Protein AF-A0A8K0Y3A6-F1 (afdb_monomer_lite)

Foldseek 3Di:
DDDDDDDDDDDDDDPPPPPPPPPDPPPPDQQFPCNPCPVDPPPDPPPDLDQDDPVPAFRQPQLDDDPAPPKDWQAWEKEWEWQAQDAAPFARFWTWIWIKTKIKIQHPVRKIKIRIKIKTKIKGAQQFAWRHLPDGANHIFMWIKIWTFMKIFHFDFAQDPQDRHYYRYYDYQPHHNVLSNVHGPPSHDGRPRDDDVCVNTGDPGPPGIDTPWIKMKTATDPVPDDPPFDRMAIAIDVVRPDDGDIGHD

Radius of gyration: 26.31 Å; chains: 1; bounding box: 49×44×117 Å

pLDDT: mean 80.28, std 23.39, range [24.72, 98.81]

Structure (mmCIF, N/CA/C/O backbone):
data_AF-A0A8K0Y3A6-F1
#
_entry.id   AF-A0A8K0Y3A6-F1
#
loop_
_atom_site.group_PDB
_atom_site.id
_atom_site.type_symbol
_atom_site.label_atom_id
_atom_site.label_alt_id
_atom_site.label_comp_id
_atom_site.label_asym_id
_atom_site.label_entity_id
_atom_site.label_seq_id
_atom_site.pdbx_PDB_ins_code
_atom_site.Cartn_x
_atom_site.Cartn_y
_atom_site.Cartn_z
_atom_site.occupancy
_atom_site.B_iso_or_equiv
_atom_site.auth_seq_id
_atom_site.auth_comp_id
_atom_site.auth_asym_id
_atom_site.auth_atom_id
_atom_site.pdbx_PDB_model_num
ATOM 1 N N . MET A 1 1 ? 14.576 -5.292 -91.062 1.00 40.25 1 MET A N 1
ATOM 2 C CA . MET A 1 1 ? 15.159 -6.277 -90.129 1.00 40.25 1 MET A CA 1
ATOM 3 C C . MET A 1 1 ? 14.036 -7.116 -89.542 1.00 40.25 1 MET A C 1
ATOM 5 O O . MET A 1 1 ? 13.168 -6.575 -88.881 1.00 40.25 1 MET A O 1
ATOM 9 N N . THR A 1 2 ? 14.031 -8.387 -89.947 1.00 37.25 2 THR A N 1
ATOM 10 C CA . THR A 1 2 ? 13.679 -9.616 -89.209 1.00 37.25 2 THR A CA 1
ATOM 11 C C . THR A 1 2 ? 12.411 -9.667 -88.334 1.00 37.25 2 THR A C 1
ATOM 13 O O . THR A 1 2 ? 12.325 -9.058 -87.276 1.00 37.25 2 THR A O 1
ATOM 16 N N . ARG A 1 3 ? 11.463 -10.510 -88.779 1.00 38.88 3 ARG A N 1
ATOM 17 C CA . ARG A 1 3 ? 10.359 -11.119 -88.007 1.00 38.88 3 ARG A CA 1
ATOM 18 C C . ARG A 1 3 ? 10.903 -12.004 -86.875 1.00 38.88 3 ARG A C 1
ATOM 20 O O . ARG A 1 3 ? 11.992 -12.527 -87.049 1.00 38.88 3 ARG A O 1
ATOM 27 N N . ILE A 1 4 ? 10.092 -12.295 -85.850 1.00 33.62 4 ILE A N 1
ATOM 28 C CA . ILE A 1 4 ? 9.811 -13.660 -85.343 1.00 33.62 4 ILE A CA 1
ATOM 29 C C . ILE A 1 4 ? 8.538 -13.617 -84.469 1.00 33.62 4 ILE A C 1
ATOM 31 O O . ILE A 1 4 ? 8.451 -12.882 -83.492 1.00 33.62 4 ILE A O 1
ATOM 35 N N . LEU A 1 5 ? 7.554 -14.423 -84.872 1.00 36.19 5 LEU A N 1
ATOM 36 C CA . LEU A 1 5 ? 6.462 -14.991 -84.073 1.00 36.19 5 LEU A CA 1
ATOM 37 C C . LEU A 1 5 ? 6.927 -16.385 -83.633 1.00 36.19 5 LEU A C 1
ATOM 39 O O . LEU A 1 5 ? 7.470 -17.080 -84.491 1.00 36.19 5 LEU A O 1
ATOM 43 N N . SER A 1 6 ? 6.697 -16.781 -82.374 1.00 31.30 6 SER A N 1
ATOM 44 C CA . SER A 1 6 ? 6.653 -18.156 -81.799 1.00 31.30 6 SER A CA 1
ATOM 45 C C . SER A 1 6 ? 6.852 -18.035 -80.279 1.00 31.30 6 SER A C 1
ATOM 47 O O . SER A 1 6 ? 7.620 -17.183 -79.860 1.00 31.30 6 SER A O 1
ATOM 49 N N . ALA A 1 7 ? 6.294 -18.824 -79.369 1.00 30.80 7 ALA A N 1
ATOM 50 C CA . ALA A 1 7 ? 5.320 -19.904 -79.391 1.00 30.80 7 ALA A CA 1
ATOM 51 C C . ALA A 1 7 ? 4.813 -20.051 -77.941 1.00 30.80 7 ALA A C 1
ATOM 53 O O . ALA A 1 7 ? 5.506 -19.687 -76.991 1.00 30.80 7 ALA A O 1
ATOM 54 N N . ALA A 1 8 ? 3.605 -20.579 -77.786 1.00 28.94 8 ALA A N 1
ATOM 55 C CA . ALA A 1 8 ? 3.048 -20.960 -76.500 1.00 28.94 8 ALA A CA 1
ATOM 56 C C . ALA A 1 8 ? 3.796 -22.163 -75.902 1.00 28.94 8 ALA A C 1
ATOM 58 O O . ALA A 1 8 ? 4.046 -23.144 -76.601 1.00 28.94 8 ALA A O 1
ATOM 59 N N . THR A 1 9 ? 4.031 -22.128 -74.593 1.00 30.80 9 THR A N 1
ATOM 60 C CA . THR A 1 9 ? 4.211 -23.324 -73.765 1.00 30.80 9 THR A CA 1
ATOM 61 C C . THR A 1 9 ? 3.410 -23.159 -72.481 1.00 30.80 9 THR A C 1
ATOM 63 O O . THR A 1 9 ? 3.703 -22.333 -71.621 1.00 30.80 9 THR A O 1
ATOM 66 N N . ILE A 1 10 ? 2.349 -23.958 -72.401 1.00 28.28 10 ILE A N 1
ATOM 67 C CA . ILE A 1 10 ? 1.588 -24.257 -71.194 1.00 28.28 10 ILE A CA 1
ATOM 68 C C . ILE A 1 10 ? 2.418 -25.258 -70.395 1.00 28.28 10 ILE A C 1
ATOM 70 O O . ILE A 1 10 ? 2.686 -26.349 -70.892 1.00 28.28 10 ILE A O 1
ATOM 74 N N . SER A 1 11 ? 2.757 -24.910 -69.156 1.00 30.61 11 SER A N 1
ATOM 75 C CA . SER A 1 11 ? 3.161 -25.882 -68.142 1.00 30.61 11 SER A CA 1
ATOM 76 C C . SER A 1 11 ? 2.422 -25.579 -66.844 1.00 30.61 11 SER A C 1
ATOM 78 O O . SER A 1 11 ? 2.752 -24.650 -66.113 1.00 30.61 11 SER A O 1
ATOM 80 N N . CYS A 1 12 ? 1.393 -26.385 -66.587 1.00 24.72 12 CYS A N 1
ATOM 81 C CA . CYS A 1 12 ? 0.893 -26.688 -65.252 1.00 24.72 12 CYS A CA 1
ATOM 82 C C . CYS A 1 12 ? 2.057 -27.119 -64.350 1.00 24.72 12 CYS A C 1
ATOM 84 O O . CYS A 1 12 ? 2.766 -28.045 -64.730 1.00 24.72 12 CYS A O 1
ATOM 86 N N . LEU A 1 13 ? 2.189 -26.548 -63.149 1.00 25.38 13 LEU A N 1
ATOM 87 C CA . LEU A 1 13 ? 2.224 -27.320 -61.899 1.00 25.38 13 LEU A CA 1
ATOM 88 C C . LEU A 1 13 ? 2.287 -26.408 -60.659 1.00 25.38 13 LEU A C 1
ATOM 90 O O . LEU A 1 13 ? 3.074 -25.473 -60.595 1.00 25.38 13 LEU A O 1
ATOM 94 N N . LEU A 1 14 ? 1.475 -26.794 -59.672 1.00 29.06 14 LEU A N 1
ATOM 95 C CA . LEU A 1 14 ? 1.491 -26.452 -58.247 1.00 29.06 14 LEU A CA 1
ATOM 96 C C . LEU A 1 14 ? 1.336 -24.976 -57.837 1.00 29.06 14 LEU A C 1
ATOM 98 O O . LEU A 1 14 ? 2.283 -24.264 -57.517 1.00 29.06 14 LEU A O 1
ATOM 102 N N . VAL A 1 15 ? 0.069 -24.598 -57.658 1.00 30.41 15 VAL A N 1
ATOM 103 C CA . VAL A 1 15 ? -0.345 -23.625 -56.643 1.00 30.41 15 VAL A CA 1
ATOM 104 C C . VAL A 1 15 ? -0.068 -24.251 -55.275 1.00 30.41 15 VAL A C 1
ATOM 106 O O . VAL A 1 15 ? -0.860 -25.046 -54.773 1.00 30.41 15 VAL A O 1
ATOM 109 N N . LEU A 1 16 ? 1.076 -23.919 -54.679 1.00 28.62 16 LEU A N 1
ATOM 110 C CA . LEU A 1 16 ? 1.256 -24.073 -53.243 1.00 28.62 16 LEU A CA 1
ATOM 111 C C . LEU A 1 16 ? 0.534 -22.889 -52.594 1.00 28.62 16 LEU A C 1
ATOM 113 O O . LEU A 1 16 ? 1.061 -21.782 -52.501 1.00 28.62 16 LEU A O 1
ATOM 117 N N . SER A 1 17 ? -0.718 -23.114 -52.211 1.00 33.00 17 SER A N 1
ATOM 118 C CA . SER A 1 17 ? -1.461 -22.227 -51.329 1.00 33.00 17 SER A CA 1
ATOM 119 C C . SER A 1 17 ? -0.752 -22.200 -49.978 1.00 33.00 17 SER A C 1
ATOM 121 O O . SER A 1 17 ? -1.033 -23.018 -49.101 1.00 33.00 17 SER A O 1
ATOM 123 N N . VAL A 1 18 ? 0.183 -21.267 -49.804 1.00 31.42 18 VAL A N 1
ATOM 124 C CA . VAL A 1 18 ? 0.567 -20.828 -48.468 1.00 31.42 18 VAL A CA 1
ATOM 125 C C . VAL A 1 18 ? -0.626 -20.039 -47.958 1.00 31.42 18 VAL A C 1
ATOM 127 O O . VAL A 1 18 ? -0.795 -18.855 -48.239 1.00 31.42 18 VAL A O 1
ATOM 130 N N . ILE A 1 19 ? -1.498 -20.741 -47.241 1.00 33.88 19 ILE A N 1
ATOM 131 C CA . ILE A 1 19 ? -2.411 -20.122 -46.297 1.00 33.88 19 ILE A CA 1
ATOM 132 C C . ILE A 1 19 ? -1.496 -19.533 -45.222 1.00 33.88 19 ILE A C 1
ATOM 134 O O . ILE A 1 19 ? -1.203 -20.171 -44.216 1.00 33.88 19 ILE A O 1
ATOM 138 N N . THR A 1 20 ? -0.991 -18.317 -45.439 1.00 34.59 20 THR A N 1
ATOM 139 C CA . THR A 1 20 ? -0.683 -17.460 -44.304 1.00 34.59 20 THR A CA 1
ATOM 140 C C . THR A 1 20 ? -2.042 -17.139 -43.717 1.00 34.59 20 THR A C 1
ATOM 142 O O . THR A 1 20 ? -2.744 -16.250 -44.198 1.00 34.59 20 THR A O 1
ATOM 145 N N . THR A 1 21 ? -2.459 -17.929 -42.730 1.00 38.16 21 THR A N 1
ATOM 146 C CA . THR A 1 21 ? -3.475 -17.494 -41.786 1.00 38.16 21 THR A CA 1
ATOM 147 C C . THR A 1 21 ? -2.972 -16.166 -41.254 1.00 38.16 21 THR A C 1
ATOM 149 O O . THR A 1 21 ? -2.023 -16.125 -40.471 1.00 38.16 21 THR A O 1
ATOM 152 N N . SER A 1 22 ? -3.553 -15.079 -41.756 1.00 40.16 22 SER A N 1
ATOM 153 C CA . SER A 1 22 ? -3.542 -13.786 -41.105 1.00 40.16 22 SER A CA 1
ATOM 154 C C . SER A 1 22 ? -4.094 -14.054 -39.715 1.00 40.16 22 SER A C 1
ATOM 156 O O . SER A 1 22 ? -5.301 -14.205 -39.532 1.00 40.16 22 SER A O 1
ATOM 158 N N . GLY A 1 23 ? -3.172 -14.269 -38.775 1.00 36.69 23 GLY A N 1
ATOM 159 C CA . GLY A 1 23 ? -3.467 -14.362 -37.365 1.00 36.69 23 GLY A CA 1
ATOM 160 C C . GLY A 1 23 ? -4.245 -13.111 -37.033 1.00 36.69 23 GLY A C 1
ATOM 161 O O . GLY A 1 23 ? -3.734 -12.002 -37.157 1.00 36.69 23 GLY A O 1
ATOM 162 N N . ILE A 1 24 ? -5.522 -13.346 -36.768 1.00 38.84 24 ILE A N 1
ATOM 163 C CA . ILE A 1 24 ? -6.500 -12.464 -36.167 1.00 38.84 24 ILE A CA 1
ATOM 164 C C . ILE A 1 24 ? -5.772 -11.345 -35.418 1.00 38.84 24 ILE A C 1
ATOM 166 O O . ILE A 1 24 ? -5.126 -11.593 -34.400 1.00 38.84 24 ILE A O 1
ATOM 170 N N . LEU A 1 25 ? -5.880 -10.117 -35.939 1.00 39.22 25 LEU A N 1
ATOM 171 C CA . LEU A 1 25 ? -5.786 -8.918 -35.118 1.00 39.22 25 LEU A CA 1
ATOM 172 C C . LEU A 1 25 ? -6.913 -9.050 -34.102 1.00 39.22 25 LEU A C 1
ATOM 174 O O . LEU A 1 25 ? -8.049 -8.635 -34.327 1.00 39.22 25 LEU A O 1
ATOM 178 N N . GLY A 1 26 ? -6.607 -9.749 -33.016 1.00 34.81 26 GLY A N 1
ATOM 179 C CA . GLY A 1 26 ? -7.423 -9.716 -31.838 1.00 34.81 26 GLY A CA 1
ATOM 180 C C . GLY A 1 26 ? -7.388 -8.272 -31.396 1.00 34.81 26 GLY A C 1
ATOM 181 O O . GLY A 1 26 ? -6.348 -7.784 -30.959 1.00 34.81 26 GLY A O 1
ATOM 182 N N . ASN A 1 27 ? -8.540 -7.614 -31.456 1.00 38.00 27 ASN A N 1
ATOM 183 C CA . ASN A 1 27 ? -8.936 -6.728 -30.376 1.00 38.00 27 ASN A CA 1
ATOM 184 C C . ASN A 1 27 ? -8.916 -7.574 -29.096 1.00 38.00 27 ASN A C 1
ATOM 186 O O . ASN A 1 27 ? -9.951 -8.029 -28.612 1.00 38.00 27 ASN A O 1
ATOM 190 N N . GLY A 1 28 ? -7.711 -7.882 -28.618 1.00 35.00 28 GLY A N 1
ATOM 191 C CA . GLY A 1 28 ? -7.482 -8.416 -27.304 1.00 35.00 28 GLY A CA 1
ATOM 192 C C . GLY A 1 28 ? -7.907 -7.296 -26.390 1.00 35.00 28 GLY A C 1
ATOM 193 O O . GLY A 1 28 ? -7.188 -6.314 -26.230 1.00 35.00 28 GLY A O 1
ATOM 194 N N . SER A 1 29 ? -9.117 -7.429 -25.852 1.00 39.69 29 SER A N 1
ATOM 195 C CA . SER A 1 29 ? -9.438 -6.934 -24.523 1.00 39.69 29 SER A CA 1
ATOM 196 C C . SER A 1 29 ? -8.151 -6.930 -23.714 1.00 39.69 29 SER A C 1
ATOM 198 O O . SER A 1 29 ? -7.527 -7.988 -23.627 1.00 39.69 29 SER A O 1
ATOM 200 N N . VAL A 1 30 ? -7.748 -5.755 -23.231 1.00 42.47 30 VAL A N 1
ATOM 201 C CA . VAL A 1 30 ? -6.675 -5.529 -22.258 1.00 42.47 30 VAL A CA 1
ATOM 202 C C . VAL A 1 30 ? -6.837 -6.583 -21.165 1.00 42.47 30 VAL A C 1
ATOM 204 O O . VAL A 1 30 ? -7.623 -6.433 -20.234 1.00 42.47 30 VAL A O 1
ATOM 207 N N . ALA A 1 31 ? -6.224 -7.742 -21.379 1.00 42.44 31 ALA A N 1
ATOM 208 C CA . ALA A 1 31 ? -6.304 -8.851 -20.464 1.00 42.44 31 ALA A CA 1
ATOM 209 C C . ALA A 1 31 ? -5.421 -8.415 -19.309 1.00 42.44 31 ALA A C 1
ATOM 211 O O . ALA A 1 31 ? -4.291 -7.985 -19.552 1.00 42.44 31 ALA A O 1
ATOM 212 N N . ASN A 1 32 ? -5.972 -8.457 -18.091 1.00 51.12 32 ASN A N 1
ATOM 213 C CA . ASN A 1 32 ? -5.244 -8.217 -16.847 1.00 51.12 32 ASN A CA 1
ATOM 214 C C . ASN A 1 32 ? -3.807 -8.718 -17.014 1.00 51.12 32 ASN A C 1
ATOM 216 O O . ASN A 1 32 ? -3.626 -9.873 -17.403 1.00 51.12 32 ASN A O 1
ATOM 220 N N . ALA A 1 33 ? -2.797 -7.891 -16.738 1.00 51.53 33 ALA A N 1
ATOM 221 C CA . ALA A 1 33 ? -1.393 -8.295 -16.881 1.00 51.53 33 ALA A CA 1
ATOM 222 C C . ALA A 1 33 ? -1.087 -9.603 -16.109 1.00 51.53 33 ALA A C 1
ATOM 224 O O . ALA A 1 33 ? -0.202 -10.369 -16.480 1.00 51.53 33 ALA A O 1
ATOM 225 N N . PHE A 1 34 ? -1.910 -9.909 -15.102 1.00 56.59 34 PHE A N 1
ATOM 226 C CA . PHE A 1 34 ? -1.886 -11.124 -14.291 1.00 56.59 34 PHE A CA 1
ATOM 227 C C . PHE A 1 34 ? -2.678 -12.333 -14.844 1.00 56.59 34 PHE A C 1
ATOM 229 O O . PHE A 1 34 ? -2.564 -13.425 -14.301 1.00 56.59 34 PHE A O 1
ATOM 236 N N . SER A 1 35 ? -3.465 -12.195 -15.918 1.00 50.06 35 SER A N 1
ATOM 237 C CA . SER A 1 35 ? -4.356 -13.247 -16.456 1.00 50.06 35 SER A CA 1
ATOM 238 C C . SER A 1 35 ? -3.635 -14.366 -17.220 1.00 50.06 35 SER A C 1
ATOM 240 O O . SER A 1 35 ? -4.253 -15.398 -17.475 1.00 50.06 35 SER A O 1
ATOM 242 N N . ILE A 1 36 ? -2.377 -14.178 -17.631 1.00 43.53 36 ILE A N 1
ATOM 243 C CA . ILE A 1 36 ? -1.682 -15.114 -18.539 1.00 43.53 36 ILE A CA 1
ATOM 244 C C . ILE A 1 36 ? -0.693 -16.026 -17.787 1.00 43.53 36 ILE A C 1
ATOM 246 O O . ILE A 1 36 ? -0.234 -17.019 -18.346 1.00 43.53 36 ILE A O 1
ATOM 250 N N . ARG A 1 37 ? -0.380 -15.750 -16.511 1.00 45.09 37 ARG A N 1
ATOM 251 C CA . ARG A 1 37 ? 0.545 -16.567 -15.701 1.00 45.09 37 ARG A CA 1
ATOM 252 C C . ARG A 1 37 ? 0.090 -16.676 -14.245 1.00 45.09 37 ARG A C 1
ATOM 254 O O . ARG A 1 37 ? 0.793 -16.271 -13.328 1.00 45.09 37 ARG A O 1
ATOM 261 N N . ASP A 1 38 ? -1.083 -17.274 -14.055 1.00 44.50 38 ASP A N 1
ATOM 262 C CA . ASP A 1 38 ? -1.622 -17.677 -12.742 1.00 44.50 38 ASP A CA 1
ATOM 263 C C . ASP A 1 38 ? -0.908 -18.928 -12.167 1.00 44.50 38 ASP A C 1
ATOM 265 O O . ASP A 1 38 ? -1.312 -19.509 -11.157 1.00 44.50 38 ASP A O 1
ATOM 269 N N . ASP A 1 39 ? 0.210 -19.335 -12.778 1.00 41.28 39 ASP A N 1
ATOM 270 C CA . ASP A 1 39 ? 1.033 -20.471 -12.371 1.00 41.28 39 ASP A CA 1
ATOM 271 C C . ASP A 1 39 ? 1.998 -20.053 -11.242 1.00 41.28 39 AS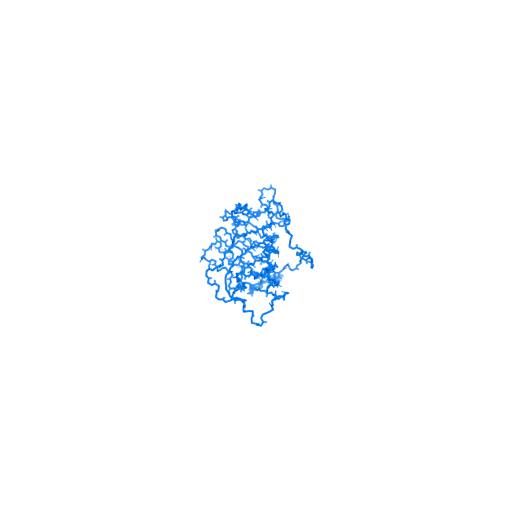P A C 1
ATOM 273 O O . ASP A 1 39 ? 3.213 -20.184 -11.333 1.00 41.28 39 ASP A O 1
ATOM 277 N N . LYS A 1 40 ? 1.393 -19.567 -10.152 1.00 39.41 40 LYS A N 1
ATOM 278 C CA . LYS A 1 40 ? 1.854 -19.615 -8.755 1.00 39.41 40 LYS A CA 1
ATOM 279 C C . LYS A 1 40 ? 3.214 -18.976 -8.420 1.00 39.41 40 LYS A C 1
ATOM 281 O O . LYS A 1 40 ? 4.212 -19.686 -8.288 1.00 39.41 40 LYS A O 1
ATOM 286 N N . PRO A 1 41 ? 3.223 -17.722 -7.944 1.00 42.78 41 PRO A N 1
ATOM 287 C CA . PRO A 1 41 ? 3.950 -17.447 -6.713 1.00 42.78 41 PRO A CA 1
ATOM 288 C C . PRO A 1 41 ? 3.316 -18.309 -5.609 1.00 42.78 41 PRO A C 1
ATOM 290 O O . PRO A 1 41 ? 2.093 -18.331 -5.444 1.00 42.78 41 PRO A O 1
ATOM 293 N N . HIS A 1 42 ? 4.127 -19.083 -4.890 1.00 41.25 42 HIS A N 1
ATOM 294 C CA . HIS A 1 42 ? 3.682 -19.926 -3.780 1.00 41.25 42 HIS A CA 1
ATOM 295 C C . HIS A 1 42 ? 3.239 -1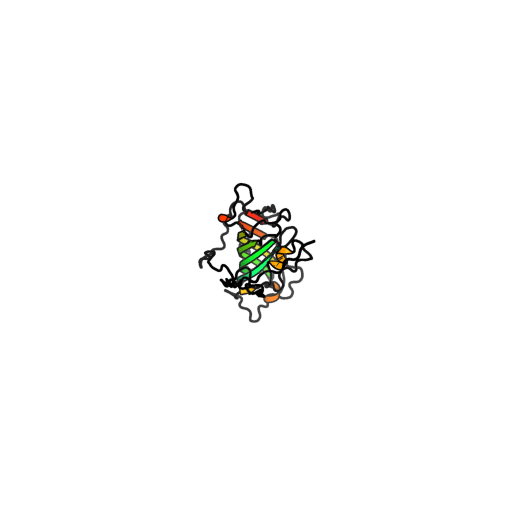9.073 -2.579 1.00 41.25 42 HIS A C 1
ATOM 297 O O . HIS A 1 42 ? 3.903 -19.043 -1.546 1.00 41.25 42 HIS A O 1
ATOM 303 N N . PHE A 1 43 ? 2.083 -18.421 -2.679 1.00 44.34 43 PHE A N 1
ATOM 304 C CA . PHE A 1 43 ? 1.376 -17.900 -1.517 1.00 44.34 43 PHE A CA 1
ATOM 305 C C . PHE A 1 43 ? 0.737 -19.089 -0.801 1.00 44.34 43 PHE A C 1
ATOM 307 O O . PHE A 1 43 ? -0.391 -19.498 -1.078 1.00 44.34 43 PHE A O 1
ATOM 314 N N . GLY A 1 44 ? 1.507 -19.735 0.075 1.00 37.50 44 GLY A N 1
ATOM 315 C CA . GLY A 1 44 ? 0.931 -20.692 1.008 1.00 37.50 44 GLY A CA 1
ATOM 316 C C . GLY A 1 44 ? -0.138 -19.996 1.865 1.00 37.50 44 GLY A C 1
ATOM 317 O O . GLY A 1 44 ? -0.017 -18.804 2.133 1.00 37.50 44 GLY A O 1
ATOM 318 N N . PRO A 1 45 ? -1.149 -20.715 2.377 1.00 37.66 45 PRO A N 1
ATOM 319 C CA . PRO A 1 45 ? -2.178 -20.152 3.264 1.00 37.66 45 PRO A CA 1
ATOM 320 C C . PRO A 1 45 ? -1.632 -19.577 4.592 1.00 37.66 45 PRO A C 1
ATOM 322 O O . PRO A 1 45 ? -2.399 -19.055 5.391 1.00 37.66 45 PRO A O 1
ATOM 325 N N . ASN A 1 46 ? -0.314 -19.665 4.811 1.00 35.94 46 ASN A N 1
ATOM 326 C CA . ASN A 1 46 ? 0.441 -19.134 5.941 1.00 35.94 46 ASN A CA 1
ATOM 327 C C . ASN A 1 46 ? 1.550 -18.178 5.463 1.00 35.94 46 ASN A C 1
ATOM 329 O O . ASN A 1 46 ? 2.699 -18.316 5.894 1.00 35.94 46 ASN A O 1
ATOM 333 N N . THR A 1 47 ? 1.265 -17.228 4.568 1.00 42.66 47 THR A N 1
ATOM 334 C CA . THR A 1 47 ? 2.168 -16.080 4.432 1.00 42.66 47 THR A CA 1
ATOM 335 C C . THR A 1 47 ? 2.026 -15.219 5.682 1.00 42.66 47 THR A C 1
ATOM 337 O O . THR A 1 47 ? 1.213 -14.307 5.798 1.00 42.66 47 THR A O 1
ATOM 340 N N . HIS A 1 48 ? 2.783 -15.595 6.711 1.00 44.28 48 HIS A N 1
ATOM 341 C CA . HIS A 1 48 ? 3.095 -14.674 7.785 1.00 44.28 48 HIS A CA 1
ATOM 342 C C . HIS A 1 48 ? 3.703 -13.440 7.129 1.00 44.28 48 HIS A C 1
ATOM 344 O O . HIS A 1 48 ? 4.729 -13.587 6.471 1.00 44.28 48 HIS A O 1
ATOM 350 N N . PHE A 1 49 ? 3.084 -12.268 7.316 1.00 55.44 49 PHE A N 1
ATOM 351 C CA . PHE A 1 49 ? 3.699 -10.981 7.000 1.00 55.44 49 PHE A CA 1
ATOM 352 C C . PHE A 1 49 ? 5.078 -10.947 7.640 1.00 55.44 49 PHE A C 1
ATOM 354 O O . PHE A 1 49 ? 5.230 -10.785 8.858 1.00 55.44 49 PHE A O 1
ATOM 361 N N . ASP A 1 50 ? 6.072 -11.233 6.821 1.00 55.00 50 ASP A N 1
ATOM 362 C CA . ASP A 1 50 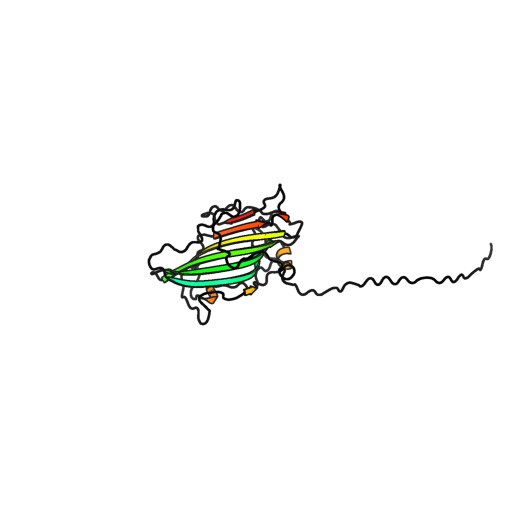? 7.378 -11.579 7.307 1.00 55.00 50 ASP A CA 1
ATOM 363 C C . ASP A 1 50 ? 8.134 -10.290 7.584 1.00 55.00 50 ASP A C 1
ATOM 365 O O . ASP A 1 50 ? 8.559 -9.586 6.677 1.00 55.00 50 ASP A O 1
ATOM 369 N N . LYS A 1 51 ? 8.300 -9.971 8.866 1.00 56.56 51 LYS A N 1
ATOM 370 C CA . LYS A 1 51 ? 9.052 -8.789 9.313 1.00 56.56 51 LYS A CA 1
ATOM 371 C C . LYS A 1 51 ? 10.562 -8.922 9.077 1.00 56.56 51 LYS A C 1
ATOM 373 O O . LYS A 1 51 ? 11.317 -8.041 9.488 1.00 56.56 51 LYS A O 1
ATOM 378 N N . ARG A 1 52 ? 11.025 -10.041 8.506 1.00 57.00 52 ARG A N 1
ATOM 379 C CA . ARG A 1 52 ? 12.440 -10.290 8.216 1.00 57.00 52 ARG A CA 1
ATOM 380 C C . ARG A 1 52 ? 12.938 -9.388 7.082 1.00 57.00 52 ARG A C 1
ATOM 382 O O . ARG A 1 52 ? 12.177 -8.912 6.250 1.00 57.00 52 ARG A O 1
ATOM 389 N N . ASN A 1 53 ? 14.252 -9.169 7.065 1.00 58.88 53 ASN A N 1
ATOM 390 C CA . ASN A 1 53 ? 14.927 -8.440 5.994 1.00 58.88 53 ASN A CA 1
ATOM 391 C C . ASN A 1 53 ? 14.628 -9.092 4.637 1.00 58.88 53 ASN A C 1
ATOM 393 O O . ASN A 1 53 ? 14.887 -10.286 4.452 1.00 58.88 53 ASN A O 1
ATOM 397 N N . VAL A 1 54 ? 14.177 -8.298 3.669 1.00 68.69 54 VAL A N 1
ATOM 398 C CA . VAL A 1 54 ? 14.181 -8.701 2.260 1.00 68.69 54 VAL A CA 1
ATOM 399 C C . VAL A 1 54 ? 15.537 -8.328 1.684 1.00 68.69 54 VAL A C 1
ATOM 401 O O . VAL A 1 54 ? 15.766 -7.197 1.269 1.00 68.69 54 VAL A O 1
ATOM 404 N N . GLY A 1 55 ? 16.467 -9.283 1.747 1.00 79.50 55 GLY A N 1
ATOM 405 C CA . GLY A 1 55 ? 17.849 -9.082 1.320 1.00 79.50 55 GLY A CA 1
ATOM 406 C C . GLY A 1 55 ? 18.543 -7.949 2.078 1.00 79.50 55 GLY A C 1
ATOM 407 O O . GLY A 1 55 ? 18.808 -8.088 3.270 1.00 79.50 55 GLY A O 1
ATOM 408 N N . THR A 1 56 ? 18.864 -6.859 1.380 1.00 83.06 56 THR A N 1
ATOM 409 C CA . THR A 1 56 ? 19.522 -5.663 1.920 1.00 83.06 56 THR A CA 1
ATOM 410 C C . THR A 1 56 ? 18.547 -4.582 2.388 1.00 83.06 56 THR A C 1
ATOM 412 O O . THR A 1 56 ? 18.999 -3.599 2.974 1.00 83.06 56 THR A O 1
ATOM 415 N N . CYS A 1 57 ? 17.236 -4.724 2.150 1.00 84.69 57 CYS A N 1
ATOM 416 C CA . CYS A 1 57 ? 16.264 -3.739 2.625 1.00 84.69 57 CYS A CA 1
ATOM 417 C C . CYS A 1 57 ? 16.098 -3.782 4.156 1.00 84.69 57 CYS A C 1
ATOM 419 O O . CYS A 1 57 ? 16.132 -4.871 4.745 1.00 84.69 57 CYS A O 1
ATOM 421 N N . PRO A 1 58 ? 15.887 -2.622 4.813 1.00 84.75 58 PRO A N 1
ATOM 422 C CA . PRO A 1 58 ? 15.658 -2.560 6.253 1.00 84.75 58 PRO A CA 1
ATOM 423 C C . PRO A 1 58 ? 14.465 -3.409 6.712 1.00 84.75 58 PRO A C 1
ATOM 425 O O . PRO A 1 58 ? 13.420 -3.452 6.056 1.00 84.75 58 PRO A O 1
ATOM 428 N N . ALA A 1 59 ? 14.588 -4.032 7.887 1.00 83.81 59 ALA A N 1
ATOM 429 C CA . ALA A 1 59 ? 13.470 -4.709 8.539 1.00 83.81 59 ALA A CA 1
ATOM 430 C C . ALA A 1 59 ? 12.308 -3.740 8.803 1.00 83.81 59 ALA A C 1
ATOM 432 O O . ALA A 1 59 ? 12.496 -2.646 9.339 1.00 83.81 59 ALA A O 1
ATOM 433 N N . GLN A 1 60 ? 11.083 -4.182 8.527 1.00 87.44 60 GLN A N 1
ATOM 434 C CA . GLN A 1 60 ? 9.862 -3.384 8.683 1.00 87.44 60 GLN A CA 1
ATOM 435 C C . GLN A 1 60 ? 9.316 -3.459 10.117 1.00 87.44 60 GLN A C 1
ATOM 437 O O . GLN A 1 60 ? 8.147 -3.755 10.368 1.00 87.44 60 GLN A O 1
ATOM 442 N N . ASN A 1 61 ? 10.186 -3.192 11.095 1.00 89.81 61 ASN A N 1
ATOM 443 C CA . ASN A 1 61 ? 9.856 -3.278 12.522 1.00 89.81 61 ASN A CA 1
ATOM 444 C C . ASN A 1 61 ? 8.781 -2.270 12.953 1.00 89.81 61 ASN A C 1
ATOM 446 O O . ASN A 1 61 ? 8.149 -2.464 13.990 1.00 89.81 61 ASN A O 1
ATOM 450 N N . PHE A 1 62 ? 8.546 -1.222 12.160 1.00 90.62 62 PHE A N 1
ATOM 451 C CA . PHE A 1 62 ? 7.482 -0.254 12.400 1.00 90.62 62 PHE A CA 1
ATOM 452 C C . PHE A 1 62 ? 6.077 -0.849 12.210 1.00 90.62 62 PHE A C 1
ATOM 454 O O . PHE A 1 62 ? 5.139 -0.349 12.821 1.00 90.62 62 PHE A O 1
ATOM 461 N N . LEU A 1 63 ? 5.908 -1.944 11.451 1.00 94.19 63 LEU A N 1
ATOM 462 C CA . LEU A 1 63 ? 4.620 -2.627 11.239 1.00 94.19 63 LEU A CA 1
ATOM 463 C C . LEU A 1 63 ? 4.195 -3.423 12.483 1.00 94.19 63 LEU A C 1
ATOM 465 O O . LEU A 1 63 ? 4.196 -4.659 12.521 1.00 94.19 63 LEU A O 1
ATOM 469 N N . THR A 1 64 ? 3.883 -2.717 13.563 1.00 94.56 64 THR A N 1
ATOM 470 C CA . THR A 1 64 ? 3.546 -3.298 14.863 1.00 94.56 64 THR A CA 1
ATOM 471 C C . THR A 1 64 ? 2.299 -2.660 15.444 1.00 94.56 64 THR A C 1
ATOM 473 O O . THR A 1 64 ? 1.988 -1.501 15.189 1.00 94.56 64 THR A O 1
ATOM 476 N N . ALA A 1 65 ? 1.569 -3.443 16.238 1.00 95.69 65 ALA A N 1
ATOM 477 C CA . ALA A 1 65 ? 0.442 -2.935 17.000 1.00 95.69 65 ALA A CA 1
ATOM 478 C C . ALA A 1 65 ? 0.897 -1.810 17.954 1.00 95.69 65 ALA A C 1
ATOM 480 O O . ALA A 1 65 ? 2.012 -1.860 18.483 1.00 95.69 65 ALA A O 1
ATOM 481 N N . PRO A 1 66 ? 0.030 -0.827 18.236 1.00 96.38 66 PRO A N 1
ATOM 482 C CA . PRO A 1 66 ? 0.379 0.285 19.102 1.00 96.38 66 PRO A CA 1
ATOM 483 C C . PRO A 1 66 ? 0.545 -0.192 20.548 1.00 96.38 66 PRO A C 1
ATOM 485 O O . PRO A 1 66 ? -0.319 -0.878 21.097 1.00 96.38 66 PRO A O 1
ATOM 488 N N . ASN A 1 67 ? 1.617 0.239 21.214 1.00 95.69 67 ASN A N 1
ATOM 489 C CA . ASN A 1 67 ? 1.832 -0.027 22.638 1.00 95.69 67 ASN A CA 1
ATOM 490 C C . ASN A 1 67 ? 1.108 1.009 23.521 1.00 95.69 67 ASN A C 1
ATOM 492 O O . ASN A 1 67 ? 1.728 1.752 24.281 1.00 95.69 67 ASN A O 1
ATOM 496 N N . VAL A 1 68 ? -0.219 1.102 23.381 1.00 96.69 68 VAL A N 1
ATOM 497 C CA . VAL A 1 68 ? -1.060 2.054 24.124 1.00 96.69 68 VAL A CA 1
ATOM 498 C C . VAL A 1 68 ? -2.066 1.294 24.982 1.00 96.69 68 VAL A C 1
ATOM 500 O O . VAL A 1 68 ? -2.930 0.572 24.481 1.00 96.69 68 VAL A O 1
ATOM 503 N N . LYS A 1 69 ? -1.986 1.476 26.306 1.00 97.56 69 LYS A N 1
ATOM 504 C CA . LYS A 1 69 ? -2.900 0.825 27.254 1.00 97.56 69 LYS A CA 1
ATOM 505 C C . LYS A 1 69 ? -4.348 1.231 26.968 1.00 97.56 69 LYS A C 1
ATOM 507 O O . LYS A 1 69 ? -4.676 2.413 26.939 1.00 97.56 69 LYS A O 1
ATOM 512 N N . GLY A 1 70 ? -5.220 0.236 26.825 1.00 96.94 70 GLY A N 1
ATOM 513 C CA . GLY A 1 70 ? -6.646 0.451 26.571 1.00 96.94 70 GLY A CA 1
ATOM 514 C C . GLY A 1 70 ? -6.999 0.708 25.105 1.00 96.94 70 GLY A C 1
ATOM 515 O O . GLY A 1 70 ? -8.173 0.944 24.824 1.00 96.94 70 GLY A O 1
ATOM 516 N N . ALA A 1 71 ? -6.033 0.637 24.181 1.00 98.12 71 ALA A N 1
ATOM 517 C CA . ALA A 1 71 ? -6.328 0.588 22.755 1.00 98.12 71 ALA A CA 1
ATOM 518 C C . ALA A 1 71 ? -7.181 -0.649 22.420 1.00 98.12 71 ALA A C 1
ATOM 520 O O . ALA A 1 71 ? -6.947 -1.739 22.948 1.00 98.12 71 ALA A O 1
ATOM 521 N N . LYS A 1 72 ? -8.177 -0.484 21.546 1.00 98.38 72 LYS A N 1
ATOM 522 C CA . LYS A 1 72 ? -9.104 -1.549 21.132 1.00 98.38 72 LYS A CA 1
ATOM 523 C C . LYS A 1 72 ? -9.057 -1.734 19.625 1.00 98.38 72 LYS A C 1
ATOM 525 O O . LYS A 1 72 ? -9.253 -0.763 18.904 1.00 98.38 72 LYS A O 1
ATOM 530 N N . THR A 1 73 ? -8.861 -2.959 19.148 1.00 98.69 73 THR A N 1
ATOM 531 C CA . THR A 1 73 ? -8.980 -3.277 17.717 1.00 98.69 73 THR A CA 1
ATOM 532 C C . THR A 1 73 ? -10.433 -3.133 17.266 1.00 98.69 73 THR A C 1
ATOM 534 O O . THR A 1 73 ? -11.320 -3.803 17.804 1.00 98.69 73 THR A O 1
ATOM 537 N N . ILE A 1 74 ? -10.670 -2.266 16.283 1.00 98.62 74 ILE A N 1
ATOM 538 C CA . ILE A 1 74 ? -12.001 -1.966 15.733 1.00 98.62 74 ILE A CA 1
ATOM 539 C C . ILE A 1 74 ? -12.177 -2.438 14.285 1.00 98.62 74 ILE A C 1
ATOM 541 O O . ILE A 1 74 ? -13.309 -2.670 13.869 1.00 98.62 74 ILE A O 1
ATOM 545 N N . LEU A 1 75 ? -11.077 -2.625 13.552 1.00 98.81 75 LEU A N 1
ATOM 546 C CA . LEU A 1 75 ? -11.043 -3.120 12.177 1.00 98.81 75 LEU A CA 1
ATOM 547 C C . LEU A 1 75 ? -9.853 -4.074 12.032 1.00 98.81 75 LEU A C 1
ATOM 549 O O . LEU A 1 75 ? -8.773 -3.757 12.526 1.00 98.81 75 LEU A O 1
ATOM 553 N N . ASP A 1 76 ? -10.059 -5.227 11.403 1.00 98.62 76 ASP A N 1
ATOM 554 C CA . ASP A 1 76 ? -9.025 -6.243 11.158 1.00 98.62 76 ASP A CA 1
ATOM 555 C C . ASP A 1 76 ? -9.381 -7.046 9.900 1.00 98.62 76 ASP A C 1
ATOM 557 O O . ASP A 1 76 ? -10.013 -8.102 9.969 1.00 98.62 76 ASP A O 1
ATOM 561 N N . ILE A 1 77 ? -9.073 -6.481 8.737 1.00 98.62 77 ILE A N 1
ATOM 562 C CA . ILE A 1 77 ? -9.518 -7.002 7.443 1.00 98.62 77 ILE A CA 1
ATOM 563 C C . ILE A 1 77 ? -8.347 -7.370 6.545 1.00 98.62 77 ILE A C 1
ATOM 565 O O . ILE A 1 77 ? -7.280 -6.760 6.607 1.00 98.62 77 ILE A O 1
ATOM 569 N N . THR A 1 78 ? -8.585 -8.328 5.656 1.00 98.31 78 THR A N 1
A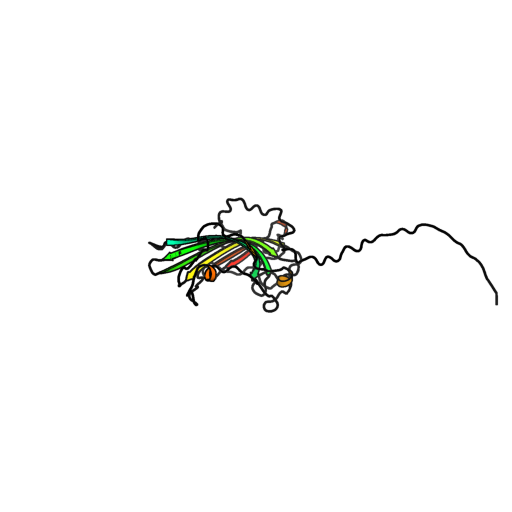TOM 570 C CA . THR A 1 78 ? -7.674 -8.648 4.558 1.00 98.31 78 THR A CA 1
ATOM 571 C C . THR A 1 78 ? -8.370 -8.523 3.214 1.00 98.31 78 THR A C 1
ATOM 573 O O . THR A 1 78 ? -9.577 -8.745 3.103 1.00 98.31 78 THR A O 1
ATOM 576 N N . TYR A 1 79 ? -7.622 -8.170 2.179 1.00 97.62 79 TYR A N 1
ATOM 577 C CA . TYR A 1 79 ? -8.110 -8.192 0.803 1.00 97.62 79 TYR A CA 1
ATOM 578 C C . TYR A 1 79 ? -6.962 -8.324 -0.183 1.00 97.62 79 TYR A C 1
ATOM 580 O O . TYR A 1 79 ? -5.800 -8.125 0.158 1.00 97.62 79 TYR A O 1
ATOM 588 N N . LEU A 1 80 ? -7.308 -8.698 -1.409 1.00 96.94 80 LEU A N 1
ATOM 589 C CA . LEU A 1 80 ? -6.384 -8.716 -2.534 1.00 96.94 80 LEU A CA 1
ATOM 590 C C . LEU A 1 80 ? -6.597 -7.447 -3.366 1.00 96.94 80 LEU A C 1
ATOM 592 O O . LEU A 1 80 ? -7.681 -7.274 -3.919 1.00 96.94 80 LEU A O 1
ATOM 596 N N . ALA A 1 81 ? -5.584 -6.598 -3.482 1.00 96.56 81 ALA A N 1
ATOM 597 C CA . ALA A 1 81 ? -5.515 -5.550 -4.494 1.00 96.56 81 ALA A CA 1
ATOM 598 C C . ALA A 1 81 ? -4.866 -6.112 -5.771 1.00 96.56 81 ALA A C 1
ATOM 600 O O . ALA A 1 81 ? -3.906 -6.887 -5.710 1.00 96.56 81 ALA A O 1
ATOM 601 N N . GLN A 1 82 ? -5.416 -5.778 -6.935 1.00 95.88 82 GLN A N 1
ATOM 602 C CA . GLN A 1 82 ? -4.892 -6.180 -8.241 1.00 95.88 82 GLN A CA 1
ATOM 603 C C . GLN A 1 82 ? -4.795 -4.982 -9.171 1.00 95.88 82 GLN A C 1
ATOM 605 O O . GLN A 1 82 ? -5.692 -4.138 -9.169 1.00 95.88 82 GLN A O 1
ATOM 610 N N . ASN A 1 83 ? -3.786 -5.009 -10.045 1.00 94.56 83 ASN A N 1
ATOM 611 C CA . ASN A 1 83 ? -3.522 -3.940 -11.005 1.00 94.56 83 ASN A CA 1
ATOM 612 C C . ASN A 1 83 ? -3.361 -2.582 -10.299 1.00 94.56 83 ASN A C 1
ATOM 614 O O . ASN A 1 83 ? -3.944 -1.596 -10.741 1.00 94.56 83 ASN A O 1
ATOM 618 N N . ASP A 1 84 ? -2.639 -2.592 -9.182 1.00 96.50 84 ASP A N 1
ATOM 619 C CA . ASP A 1 84 ? -2.197 -1.398 -8.461 1.00 96.50 84 ASP A CA 1
ATOM 620 C C . ASP A 1 84 ? -0.982 -0.831 -9.209 1.00 96.50 84 ASP A C 1
ATOM 622 O O . ASP A 1 84 ? -0.009 -1.549 -9.434 1.00 96.50 84 ASP A O 1
ATOM 626 N N . GLU A 1 85 ? -1.069 0.394 -9.717 1.00 95.75 85 GLU A N 1
ATOM 627 C CA . GLU A 1 85 ? 0.049 1.047 -10.399 1.00 95.75 85 GLU A CA 1
ATOM 628 C C . GLU A 1 85 ? 1.023 1.620 -9.377 1.00 95.75 85 GLU A C 1
ATOM 630 O O . GLU A 1 85 ? 0.762 2.647 -8.746 1.00 95.75 85 GLU A O 1
ATOM 635 N N . ASP A 1 86 ? 2.183 0.977 -9.244 1.00 94.62 86 ASP A N 1
ATOM 636 C CA . ASP A 1 86 ? 3.149 1.375 -8.233 1.00 94.62 86 ASP A CA 1
ATOM 637 C C . ASP A 1 86 ? 3.987 2.572 -8.685 1.00 94.62 86 ASP A C 1
ATOM 639 O O . ASP A 1 86 ? 4.512 2.645 -9.805 1.00 94.62 86 ASP A O 1
ATOM 643 N N . SER A 1 87 ? 4.098 3.535 -7.779 1.00 91.19 87 SER A N 1
ATOM 644 C CA . SER A 1 87 ? 4.692 4.844 -8.011 1.00 91.19 87 SER A CA 1
ATOM 645 C C . SER A 1 87 ? 6.208 4.822 -7.798 1.00 91.19 87 SER A C 1
ATOM 647 O O . SER A 1 87 ? 6.707 4.474 -6.729 1.00 91.19 87 SER A O 1
ATOM 649 N N . GLY A 1 88 ? 6.960 5.243 -8.814 1.00 90.12 88 GLY A N 1
ATOM 650 C CA . GLY A 1 88 ? 8.390 5.527 -8.722 1.00 90.12 88 GLY A CA 1
ATOM 651 C C . GLY A 1 88 ? 8.666 7.015 -8.482 1.00 90.12 88 GLY A C 1
ATOM 652 O O . GLY A 1 88 ? 7.763 7.823 -8.260 1.00 90.12 88 GLY A O 1
ATOM 653 N N . ILE A 1 89 ? 9.929 7.424 -8.586 1.00 87.88 89 ILE A N 1
ATOM 654 C CA . ILE A 1 89 ? 10.329 8.834 -8.423 1.00 87.88 89 ILE A CA 1
ATOM 655 C C . ILE A 1 89 ? 9.751 9.727 -9.537 1.00 87.88 89 ILE A C 1
ATOM 657 O O . ILE A 1 89 ? 9.399 10.876 -9.278 1.00 87.88 89 ILE A O 1
ATOM 661 N N . GLY A 1 90 ? 9.656 9.224 -10.774 1.00 85.38 90 GLY A N 1
ATOM 662 C CA . GLY A 1 90 ? 9.272 10.029 -11.947 1.00 85.38 90 GLY A CA 1
ATOM 663 C C . GLY A 1 90 ? 8.057 9.538 -12.740 1.00 85.38 90 GLY A C 1
ATOM 664 O O . GLY A 1 90 ? 7.529 10.291 -13.561 1.00 85.38 90 GLY A O 1
ATOM 665 N N . ALA A 1 91 ? 7.630 8.298 -12.514 1.00 93.75 91 ALA A N 1
ATOM 666 C CA . ALA A 1 91 ? 6.525 7.654 -13.213 1.00 93.75 91 ALA A CA 1
ATOM 667 C C . ALA A 1 91 ? 6.040 6.443 -12.410 1.00 93.75 91 ALA A C 1
ATOM 669 O O . ALA A 1 91 ? 6.787 5.919 -11.577 1.00 93.75 91 ALA A O 1
ATOM 670 N N . TYR A 1 92 ? 4.843 5.952 -12.716 1.00 95.69 92 TYR A N 1
ATOM 671 C CA . TYR A 1 92 ? 4.487 4.576 -12.388 1.00 95.69 92 TYR A CA 1
ATOM 672 C C . TYR A 1 92 ? 5.405 3.621 -13.149 1.00 95.69 92 TYR A C 1
ATOM 674 O O . TYR A 1 92 ? 5.682 3.844 -14.333 1.00 95.69 92 TYR A O 1
ATOM 682 N N . TRP A 1 93 ? 5.892 2.590 -12.464 1.00 95.44 93 TRP A N 1
ATOM 683 C CA . TRP A 1 93 ? 6.941 1.701 -12.975 1.00 95.44 93 TRP A CA 1
ATOM 684 C C . TRP A 1 93 ? 6.535 0.224 -12.981 1.00 95.44 93 TRP A C 1
ATOM 686 O O . TRP A 1 93 ? 7.121 -0.568 -13.720 1.00 95.44 93 TRP A O 1
ATOM 696 N N . ALA A 1 94 ? 5.530 -0.160 -12.196 1.00 96.12 94 ALA A N 1
ATOM 697 C CA . ALA A 1 94 ? 5.079 -1.539 -12.090 1.00 96.12 94 ALA A CA 1
ATOM 698 C C . ALA A 1 94 ? 3.558 -1.639 -11.943 1.00 96.12 94 ALA A C 1
ATOM 700 O O . ALA A 1 94 ? 2.868 -0.655 -11.683 1.00 96.12 94 ALA A O 1
ATOM 701 N N . LEU A 1 95 ? 3.058 -2.854 -12.151 1.00 96.62 95 LEU A N 1
ATOM 702 C CA . LEU A 1 95 ? 1.740 -3.282 -11.714 1.00 96.62 95 LEU A CA 1
ATOM 703 C C . LEU A 1 95 ? 1.898 -4.288 -10.588 1.00 96.62 95 LEU A C 1
ATOM 705 O O . LEU A 1 95 ? 2.543 -5.327 -10.772 1.00 96.62 95 LEU A O 1
ATOM 709 N N . ASP A 1 96 ? 1.212 -4.030 -9.489 1.00 96.44 96 ASP A N 1
ATOM 710 C CA . ASP A 1 96 ? 1.278 -4.843 -8.298 1.00 96.44 96 ASP A CA 1
ATOM 711 C C . ASP A 1 96 ? 0.014 -5.692 -8.123 1.00 96.44 96 ASP A C 1
ATOM 713 O O . ASP A 1 96 ? -1.104 -5.387 -8.571 1.00 96.44 96 ASP A O 1
ATOM 717 N N . ARG A 1 97 ? 0.223 -6.834 -7.470 1.00 95.81 97 ARG A N 1
ATOM 718 C CA . ARG A 1 97 ? -0.825 -7.715 -6.965 1.00 95.81 97 ARG A CA 1
ATOM 719 C C . ARG A 1 97 ? -0.500 -8.053 -5.519 1.00 95.81 97 ARG A C 1
ATOM 721 O O . ARG A 1 97 ? 0.441 -8.802 -5.252 1.00 95.81 97 ARG A O 1
ATOM 728 N N . ILE A 1 98 ? -1.305 -7.523 -4.604 1.00 95.56 98 ILE A N 1
ATOM 729 C CA . ILE A 1 98 ? -0.928 -7.377 -3.199 1.00 95.56 98 ILE A CA 1
ATOM 730 C C . ILE A 1 98 ? -2.013 -7.944 -2.295 1.00 95.56 98 ILE A C 1
ATOM 732 O O . ILE A 1 98 ? -3.185 -7.589 -2.397 1.00 95.56 98 ILE A O 1
ATOM 736 N N . HIS A 1 99 ? -1.618 -8.810 -1.368 1.00 96.31 99 HIS A N 1
ATOM 737 C CA . HIS A 1 99 ? -2.414 -9.143 -0.199 1.00 96.31 99 HIS A CA 1
ATOM 738 C C . HIS A 1 99 ? -2.203 -8.058 0.850 1.00 96.31 99 HIS A C 1
ATOM 740 O O . HIS A 1 99 ? -1.112 -7.893 1.397 1.00 96.31 99 HIS A O 1
ATOM 746 N N . GLU A 1 100 ? -3.269 -7.330 1.142 1.00 97.06 100 GLU A N 1
ATOM 747 C CA . GLU A 1 100 ? -3.257 -6.278 2.136 1.00 97.06 100 GLU A CA 1
ATOM 748 C C . GLU A 1 100 ? -3.896 -6.776 3.433 1.00 97.06 100 GLU A C 1
ATOM 750 O O . GLU A 1 100 ? -4.961 -7.401 3.425 1.00 97.06 100 GLU A O 1
ATOM 755 N N . HIS A 1 101 ? -3.256 -6.483 4.565 1.00 98.00 101 HIS A N 1
ATOM 756 C CA . HIS A 1 101 ? -3.818 -6.680 5.900 1.00 98.00 101 HIS A CA 1
ATOM 757 C C . HIS A 1 101 ? -3.859 -5.351 6.630 1.00 98.00 101 HIS A C 1
ATOM 759 O O . HIS A 1 101 ? -2.829 -4.750 6.935 1.00 98.00 101 HIS A O 1
ATOM 765 N N . LEU A 1 102 ? -5.072 -4.892 6.910 1.00 98.62 102 LEU A N 1
ATOM 766 C CA . LEU A 1 102 ? -5.325 -3.654 7.620 1.00 98.62 102 LEU A CA 1
ATOM 767 C C . LEU A 1 102 ? -5.868 -3.963 9.009 1.00 98.62 102 LEU A C 1
ATOM 769 O O . LEU A 1 102 ? -6.954 -4.523 9.153 1.00 98.62 102 LEU A O 1
ATOM 773 N N . THR A 1 103 ? -5.154 -3.496 10.027 1.00 98.75 103 THR A N 1
ATOM 774 C CA . THR A 1 103 ? -5.651 -3.464 11.401 1.00 98.75 103 THR A CA 1
ATOM 775 C C . THR A 1 103 ? -5.748 -2.023 11.887 1.00 98.75 103 THR A C 1
ATOM 777 O O . THR A 1 103 ? -4.804 -1.248 11.734 1.00 98.75 103 THR A O 1
ATOM 780 N N . VAL A 1 104 ? -6.876 -1.656 12.499 1.00 98.81 104 VAL A N 1
ATOM 781 C CA . VAL A 1 104 ? -7.080 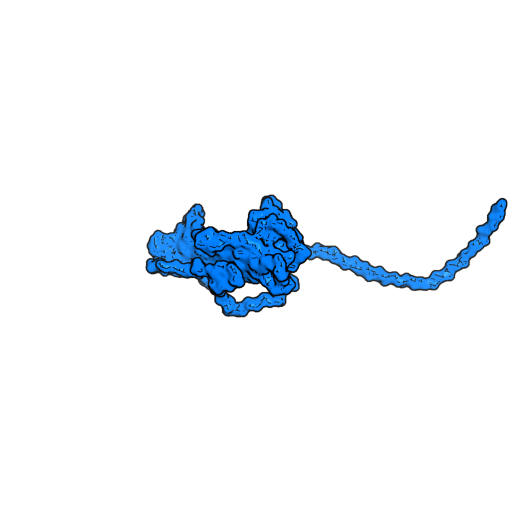-0.339 13.117 1.00 98.81 104 VAL A CA 1
ATOM 782 C C . VAL A 1 104 ? -7.459 -0.494 14.581 1.00 98.81 104 VAL A C 1
ATOM 784 O O . VAL A 1 104 ? -8.365 -1.252 14.942 1.00 98.81 104 VAL A O 1
ATOM 787 N N . TRP A 1 105 ? -6.792 0.284 15.425 1.00 98.81 105 TRP A N 1
ATOM 788 C CA . TRP A 1 105 ? -7.062 0.411 16.846 1.00 98.81 105 TRP A CA 1
ATOM 789 C C . TRP A 1 105 ? -7.636 1.789 17.154 1.00 98.81 105 TRP A C 1
ATOM 791 O O . TRP A 1 105 ? -7.138 2.799 16.666 1.00 98.81 105 TRP A O 1
ATOM 801 N N . GLN A 1 106 ? -8.643 1.837 18.019 1.00 98.75 106 GLN A N 1
ATOM 802 C CA . GLN A 1 106 ? -9.111 3.067 18.646 1.00 98.75 106 GLN A CA 1
ATOM 803 C C . GLN A 1 106 ? -8.432 3.239 20.005 1.00 98.75 106 GLN A C 1
ATOM 805 O O . GLN A 1 106 ? -8.446 2.331 20.841 1.00 98.75 106 GLN A O 1
ATOM 810 N N . PHE A 1 107 ? -7.846 4.408 20.235 1.00 98.56 107 PHE A N 1
ATOM 811 C CA . PHE A 1 107 ? -7.233 4.784 21.504 1.00 98.56 107 PHE A CA 1
ATOM 812 C C . PHE A 1 107 ? -8.267 5.332 22.499 1.00 98.56 107 PHE A C 1
ATOM 814 O O . PHE A 1 107 ? -9.333 5.799 22.092 1.00 98.56 107 PHE A O 1
ATOM 821 N N . PRO A 1 108 ? -7.963 5.335 23.814 1.00 98.25 108 PRO A N 1
ATOM 822 C CA . PRO A 1 108 ? -8.876 5.866 24.831 1.00 98.25 108 PRO A CA 1
ATOM 823 C C . PRO A 1 108 ? -9.258 7.342 24.644 1.00 98.25 108 PRO A C 1
ATOM 825 O O . PRO A 1 108 ? -10.328 7.755 25.076 1.00 98.25 108 PRO A O 1
ATOM 828 N N . ASN A 1 109 ? -8.396 8.134 24.002 1.00 97.50 109 ASN A N 1
ATOM 829 C CA . ASN A 1 109 ? -8.643 9.542 23.670 1.00 97.50 109 ASN A CA 1
ATOM 830 C C . ASN A 1 109 ? -9.498 9.731 22.396 1.00 97.50 109 ASN A C 1
ATOM 832 O O . ASN A 1 109 ? -9.708 10.865 21.978 1.00 97.50 109 ASN A O 1
ATOM 836 N N . GLY A 1 110 ? -9.954 8.646 21.760 1.00 97.56 110 GLY A N 1
ATOM 837 C CA . GLY A 1 110 ? -10.792 8.673 20.561 1.00 97.56 110 GLY A CA 1
ATOM 838 C C . GLY A 1 110 ? -10.039 8.742 19.229 1.00 97.56 110 GLY A C 1
ATOM 839 O O . GLY A 1 110 ? -10.685 8.615 18.192 1.00 97.56 110 GLY A O 1
ATOM 840 N N . THR A 1 111 ? -8.709 8.897 19.222 1.00 98.38 111 THR A N 1
ATOM 841 C CA . THR A 1 111 ? -7.914 8.836 17.982 1.00 98.38 111 THR A CA 1
ATOM 842 C C . THR A 1 111 ? -7.729 7.396 17.512 1.00 98.38 111 THR A C 1
ATOM 844 O O . THR A 1 111 ? -7.892 6.450 18.286 1.00 98.38 111 THR A O 1
ATOM 847 N N . PHE A 1 112 ? -7.332 7.224 16.257 1.00 98.69 112 PHE A N 1
ATOM 848 C CA . PHE A 1 112 ? -7.098 5.921 15.651 1.00 98.69 112 PHE A CA 1
ATOM 849 C C . PHE A 1 112 ? -5.633 5.729 15.289 1.00 98.69 112 PHE A C 1
ATOM 851 O O . PHE A 1 112 ? -4.924 6.686 14.971 1.00 98.69 112 PHE A O 1
ATOM 858 N N . TYR A 1 113 ? -5.209 4.473 15.324 1.00 98.69 113 TYR A N 1
ATOM 859 C CA . TYR A 1 113 ? -3.925 4.010 14.826 1.00 98.69 113 TYR A CA 1
ATOM 860 C C . TYR A 1 113 ? -4.177 2.874 13.846 1.00 98.69 113 TYR A C 1
ATOM 862 O O . TYR A 1 113 ? -4.898 1.939 14.186 1.00 98.69 113 TYR A O 1
ATOM 870 N N . ALA A 1 114 ? -3.615 2.951 12.649 1.00 98.62 114 ALA A N 1
ATOM 871 C CA . ALA A 1 114 ? -3.703 1.917 11.633 1.00 98.62 114 ALA A CA 1
ATOM 872 C C . ALA A 1 114 ? -2.326 1.314 11.373 1.00 98.62 114 ALA A C 1
ATOM 874 O O . ALA A 1 114 ? -1.325 2.027 11.356 1.00 98.62 114 ALA A O 1
ATOM 875 N N . VAL A 1 115 ? -2.306 0.012 11.123 1.00 98.44 115 VAL A N 1
ATOM 876 C CA . VAL A 1 115 ? -1.186 -0.706 10.517 1.00 98.44 115 VAL A CA 1
ATOM 877 C C . VAL A 1 115 ? -1.736 -1.348 9.260 1.00 98.44 115 VAL A C 1
ATOM 879 O O . VAL A 1 115 ? -2.700 -2.112 9.336 1.00 98.44 115 VAL A O 1
ATOM 882 N N . LYS A 1 116 ? -1.137 -1.023 8.119 1.00 98.00 116 LYS A N 1
ATOM 883 C CA . LYS A 1 116 ? -1.482 -1.613 6.832 1.00 98.00 116 LYS A CA 1
ATOM 884 C C . LYS A 1 116 ? -0.253 -2.328 6.300 1.00 98.00 116 LYS A C 1
ATOM 886 O O . LYS A 1 116 ? 0.775 -1.687 6.111 1.00 98.00 116 LYS A O 1
ATOM 891 N N . GLN A 1 117 ? -0.346 -3.641 6.139 1.00 97.31 117 GLN A N 1
ATOM 892 C CA . GLN A 1 117 ? 0.744 -4.514 5.710 1.00 97.31 117 GLN A CA 1
ATOM 893 C C . GLN A 1 117 ? 0.468 -5.035 4.304 1.00 97.31 117 GLN A C 1
ATOM 895 O O . GLN A 1 117 ? -0.682 -5.300 3.962 1.00 97.31 117 GLN A O 1
ATOM 900 N N . TYR A 1 118 ? 1.530 -5.177 3.525 1.00 95.69 118 TYR A N 1
ATOM 901 C CA . TYR A 1 118 ? 1.513 -5.519 2.113 1.00 95.69 118 TYR A CA 1
ATOM 902 C C . TYR A 1 118 ? 2.429 -6.727 1.909 1.00 95.69 118 TYR A C 1
ATOM 904 O O . TYR A 1 118 ? 3.562 -6.732 2.395 1.00 95.69 118 TYR A O 1
ATOM 912 N N . ASP A 1 119 ? 1.939 -7.734 1.197 1.00 93.75 119 ASP A N 1
ATOM 913 C CA . ASP A 1 119 ? 2.702 -8.902 0.750 1.00 93.75 119 ASP A CA 1
ATOM 914 C C . ASP A 1 119 ? 2.201 -9.290 -0.642 1.00 93.75 119 ASP A C 1
ATOM 916 O O . ASP A 1 119 ? 1.006 -9.517 -0.834 1.00 93.75 119 ASP A O 1
ATOM 920 N N . GLY A 1 120 ? 3.076 -9.302 -1.639 1.00 93.81 120 GLY A N 1
ATOM 921 C CA . GLY A 1 120 ? 2.633 -9.424 -3.017 1.00 93.81 120 GLY A CA 1
ATOM 922 C C . GLY A 1 120 ? 3.734 -9.666 -4.029 1.00 93.81 120 GLY A C 1
ATOM 923 O O . GLY A 1 120 ? 4.878 -9.998 -3.712 1.00 93.81 120 GLY A O 1
ATOM 924 N N . ILE A 1 121 ? 3.349 -9.494 -5.286 1.00 94.50 121 ILE A N 1
ATOM 925 C CA . ILE A 1 121 ? 4.248 -9.489 -6.434 1.00 94.50 121 ILE A CA 1
ATOM 926 C C . ILE A 1 121 ? 4.083 -8.195 -7.215 1.00 94.50 121 ILE A C 1
ATOM 928 O O . ILE A 1 121 ? 3.003 -7.606 -7.215 1.00 94.50 121 ILE A O 1
ATOM 932 N N . PHE A 1 122 ? 5.137 -7.830 -7.931 1.00 95.38 122 PHE A N 1
ATOM 933 C CA . PHE A 1 122 ? 5.123 -6.748 -8.906 1.00 95.38 122 PHE A CA 1
ATOM 934 C C . PHE A 1 122 ? 5.500 -7.290 -10.283 1.00 95.38 122 PHE A C 1
ATOM 936 O O . PHE A 1 122 ? 6.231 -8.281 -10.399 1.00 95.38 122 PHE A O 1
ATOM 943 N N . ILE A 1 123 ? 5.013 -6.629 -11.328 1.00 95.25 123 ILE A N 1
ATOM 944 C CA . ILE A 1 123 ? 5.439 -6.835 -12.710 1.00 95.25 123 ILE A CA 1
ATOM 945 C C . ILE A 1 123 ? 5.815 -5.483 -13.295 1.00 95.25 123 ILE A C 1
ATOM 947 O O . ILE A 1 123 ? 4.999 -4.567 -13.338 1.00 95.25 123 ILE A O 1
ATOM 951 N N . THR A 1 124 ? 7.021 -5.395 -13.832 1.00 95.19 124 THR A N 1
ATOM 952 C CA . THR A 1 124 ? 7.501 -4.242 -14.581 1.00 95.19 124 THR A CA 1
ATOM 953 C C . THR A 1 124 ? 7.470 -4.575 -16.072 1.00 95.19 124 THR A C 1
ATOM 955 O O . THR A 1 124 ? 8.206 -5.460 -16.515 1.00 95.19 124 THR A O 1
ATOM 958 N N . PRO A 1 125 ? 6.614 -3.921 -16.876 1.00 94.44 125 PRO A N 1
ATOM 959 C CA . PRO A 1 125 ? 6.564 -4.160 -18.314 1.00 94.44 125 PRO A CA 1
ATOM 960 C C . PRO A 1 125 ? 7.857 -3.732 -19.022 1.00 94.44 125 PRO A C 1
ATOM 962 O O . PRO A 1 125 ? 8.445 -2.701 -18.696 1.00 94.44 125 PRO A O 1
ATOM 965 N N . GLN A 1 126 ? 8.253 -4.465 -20.064 1.00 94.25 126 GLN A N 1
ATOM 966 C CA . GLN A 1 126 ? 9.296 -4.023 -20.991 1.00 94.25 126 GLN A CA 1
ATOM 967 C C . GLN A 1 126 ? 8.983 -2.622 -21.528 1.00 94.25 126 GLN A C 1
ATOM 969 O O . GLN A 1 126 ? 7.903 -2.395 -22.069 1.00 94.25 126 GLN A O 1
ATOM 974 N N . GLY A 1 127 ? 9.951 -1.709 -21.453 1.00 94.69 127 GLY A N 1
ATOM 975 C CA . GLY A 1 127 ? 9.783 -0.319 -21.875 1.00 94.69 127 GLY A CA 1
ATOM 976 C C . GLY A 1 127 ? 9.279 0.620 -20.776 1.00 94.69 127 GLY A C 1
ATOM 977 O O . GLY A 1 127 ? 9.222 1.825 -21.020 1.00 94.69 127 GLY A O 1
ATOM 978 N N . ALA A 1 128 ? 8.947 0.108 -19.587 1.00 94.88 128 ALA A N 1
ATOM 979 C CA . ALA A 1 128 ? 8.695 0.935 -18.412 1.00 94.88 128 ALA A CA 1
ATOM 980 C C . ALA A 1 128 ? 10.002 1.556 -17.898 1.00 94.88 128 ALA A C 1
ATOM 982 O O . ALA A 1 128 ? 11.100 1.054 -18.158 1.00 94.88 128 ALA A O 1
ATOM 983 N N . THR A 1 129 ? 9.891 2.649 -17.155 1.00 93.12 129 THR A N 1
ATOM 984 C CA . THR A 1 129 ? 11.026 3.271 -16.471 1.00 93.12 129 THR A CA 1
ATOM 985 C C . THR A 1 129 ? 11.248 2.562 -15.138 1.00 93.12 129 THR A C 1
ATOM 987 O O . THR A 1 129 ? 10.290 2.150 -14.499 1.00 93.12 129 THR A O 1
ATOM 990 N N . ASP A 1 130 ? 12.499 2.385 -14.719 1.00 90.38 130 ASP A N 1
ATOM 991 C CA . ASP A 1 130 ? 12.847 1.877 -13.392 1.00 90.38 130 ASP A CA 1
ATOM 992 C C . ASP A 1 130 ? 12.275 2.783 -12.276 1.00 90.38 130 ASP A C 1
ATOM 994 O O . ASP A 1 130 ? 11.989 3.963 -12.506 1.00 90.38 130 ASP A O 1
ATOM 998 N N . PRO A 1 131 ? 12.106 2.279 -11.042 1.00 90.38 131 PRO A N 1
ATOM 999 C CA . PRO A 1 131 ? 11.475 3.061 -9.982 1.00 90.38 131 PRO A CA 1
ATOM 1000 C C . PRO A 1 131 ? 12.268 4.312 -9.588 1.00 90.38 131 PRO A C 1
ATOM 1002 O O . PRO A 1 131 ? 11.708 5.253 -9.026 1.00 90.38 131 PRO A O 1
ATOM 1005 N N . ALA A 1 132 ? 13.569 4.364 -9.890 1.00 87.88 132 ALA A N 1
ATOM 1006 C CA . ALA A 1 132 ? 14.383 5.551 -9.650 1.00 87.88 132 ALA A CA 1
ATOM 1007 C C . ALA A 1 132 ? 14.256 6.617 -10.755 1.00 87.88 132 ALA A C 1
ATOM 1009 O O . ALA A 1 132 ? 14.812 7.706 -10.609 1.00 87.88 132 ALA A O 1
ATOM 1010 N N . GLY A 1 133 ? 13.564 6.328 -11.860 1.00 87.38 133 GLY A N 1
ATOM 1011 C CA . GLY A 1 133 ? 13.408 7.250 -12.983 1.00 87.38 133 GLY A CA 1
ATOM 1012 C C . GLY A 1 133 ? 14.653 7.393 -13.868 1.00 87.38 133 GLY A C 1
ATOM 1013 O O . GLY A 1 133 ? 14.793 8.399 -14.559 1.00 87.38 133 GLY A O 1
ATOM 1014 N N . THR A 1 134 ? 15.601 6.454 -13.813 1.00 86.75 134 THR A N 1
ATOM 1015 C CA . THR A 1 134 ? 16.926 6.589 -14.444 1.00 86.75 134 THR A CA 1
ATOM 1016 C C . THR A 1 134 ? 17.128 5.745 -15.692 1.00 86.75 134 THR A C 1
ATOM 1018 O O . THR A 1 134 ? 17.954 6.108 -16.530 1.00 86.75 134 THR A O 1
ATOM 1021 N N . THR A 1 135 ? 16.441 4.609 -15.817 1.00 88.06 135 THR A N 1
ATOM 1022 C CA . THR A 1 135 ? 16.642 3.678 -16.937 1.00 88.06 135 THR A CA 1
ATOM 1023 C C . THR A 1 135 ? 15.331 3.090 -17.429 1.00 88.06 135 THR A C 1
ATOM 1025 O O . THR A 1 135 ? 14.380 2.972 -16.667 1.00 88.06 135 THR A O 1
ATOM 1028 N N . THR A 1 136 ? 15.281 2.730 -18.710 1.00 92.44 136 THR A N 1
ATOM 1029 C CA . THR A 1 136 ? 14.157 2.005 -19.309 1.00 92.44 136 THR A CA 1
ATOM 1030 C C . THR A 1 136 ? 14.454 0.512 -19.308 1.00 92.44 136 THR A C 1
ATOM 1032 O O . THR A 1 136 ? 15.550 0.095 -19.682 1.00 92.44 136 THR A O 1
ATOM 1035 N N . GLN A 1 137 ? 13.469 -0.285 -18.918 1.00 89.38 137 GLN A N 1
ATOM 1036 C CA . GLN A 1 137 ? 13.585 -1.732 -18.786 1.00 89.38 137 GLN A CA 1
ATOM 1037 C C . GLN A 1 137 ? 13.622 -2.382 -20.167 1.00 89.38 137 GLN A C 1
ATOM 1039 O O . GLN A 1 137 ? 12.777 -2.112 -21.027 1.00 89.38 137 GLN A O 1
ATOM 1044 N N . THR A 1 138 ? 14.627 -3.225 -20.398 1.00 91.25 138 THR A N 1
ATOM 1045 C CA . THR A 1 138 ? 14.850 -3.851 -21.711 1.00 91.25 138 THR A CA 1
ATOM 1046 C C . THR A 1 138 ? 14.030 -5.120 -21.916 1.00 91.25 138 THR A C 1
ATOM 1048 O O . THR A 1 138 ? 13.813 -5.528 -23.058 1.00 91.25 138 THR A O 1
ATOM 1051 N N . GLU A 1 139 ? 13.498 -5.681 -20.834 1.00 90.19 139 GLU A N 1
ATOM 1052 C CA . GLU A 1 139 ? 12.599 -6.827 -20.808 1.00 90.19 139 GLU A CA 1
ATOM 1053 C C . GLU A 1 139 ? 11.512 -6.639 -19.744 1.00 90.19 139 GLU A C 1
ATOM 1055 O O . GLU A 1 139 ? 11.595 -5.740 -18.907 1.00 90.19 139 GLU A O 1
ATOM 1060 N N . SER A 1 140 ? 10.467 -7.466 -19.801 1.00 91.62 140 SER A N 1
ATOM 1061 C CA . SER A 1 140 ? 9.475 -7.513 -18.728 1.00 91.62 140 SER A CA 1
ATOM 1062 C C . SER A 1 140 ? 10.022 -8.353 -17.589 1.00 91.62 140 SER A C 1
ATOM 1064 O O . SER A 1 140 ? 10.432 -9.492 -17.811 1.00 91.62 140 SER A O 1
ATOM 1066 N N . SER A 1 141 ? 9.951 -7.827 -16.377 1.00 90.50 141 SER A N 1
ATOM 1067 C CA . SER A 1 141 ? 10.466 -8.484 -15.185 1.00 90.50 141 SER A CA 1
ATOM 1068 C C . SER A 1 141 ? 9.415 -8.535 -14.091 1.00 90.50 141 SER A C 1
ATOM 1070 O O . SER A 1 141 ? 8.398 -7.842 -14.137 1.00 90.50 141 SER A O 1
ATOM 1072 N N . PHE A 1 142 ? 9.620 -9.422 -13.127 1.00 92.81 142 PHE A N 1
ATOM 1073 C CA . PHE A 1 142 ? 8.733 -9.553 -11.984 1.00 92.81 142 PHE A CA 1
ATOM 1074 C C . PHE A 1 142 ? 9.522 -9.924 -10.741 1.00 92.81 142 PHE A C 1
ATOM 1076 O O . PHE A 1 142 ? 10.686 -10.330 -10.804 1.00 92.81 142 PHE A O 1
ATOM 1083 N N . GLY A 1 143 ? 8.866 -9.794 -9.600 1.00 91.75 143 GLY A N 1
ATOM 1084 C CA . GLY A 1 143 ? 9.451 -10.145 -8.326 1.00 91.75 143 GLY A CA 1
ATOM 1085 C C . GLY A 1 143 ? 8.434 -10.095 -7.202 1.00 91.75 143 GLY A C 1
ATOM 1086 O O . GLY A 1 143 ? 7.229 -9.997 -7.428 1.00 91.75 143 GLY A O 1
ATOM 1087 N N . THR A 1 144 ? 8.932 -10.177 -5.978 1.00 93.44 144 THR A N 1
ATOM 1088 C CA . THR A 1 144 ? 8.125 -10.088 -4.758 1.00 93.44 144 THR A CA 1
ATOM 1089 C C . THR A 1 144 ? 8.211 -8.695 -4.163 1.00 93.44 144 THR A C 1
ATOM 1091 O O . THR A 1 144 ? 9.271 -8.066 -4.229 1.00 93.44 144 THR A O 1
ATOM 1094 N N . MET A 1 145 ? 7.143 -8.261 -3.504 1.00 93.31 145 MET A N 1
ATOM 1095 C CA . MET A 1 145 ? 7.115 -7.025 -2.734 1.00 93.31 145 MET A CA 1
ATOM 1096 C C . MET A 1 145 ? 6.559 -7.278 -1.330 1.00 93.31 145 MET A C 1
ATOM 1098 O O . MET A 1 145 ? 5.614 -8.043 -1.153 1.00 93.31 145 MET A O 1
ATOM 1102 N N . VAL A 1 146 ? 7.139 -6.628 -0.324 1.00 93.88 146 VAL A N 1
ATOM 1103 C CA . VAL A 1 146 ? 6.575 -6.566 1.033 1.00 93.88 146 VAL A CA 1
ATOM 1104 C C . VAL A 1 146 ? 6.683 -5.149 1.561 1.00 93.88 146 VAL A C 1
ATOM 1106 O O . VAL A 1 146 ? 7.625 -4.424 1.238 1.00 93.88 146 VAL A O 1
ATOM 1109 N N . GLY A 1 147 ? 5.751 -4.727 2.401 1.00 93.81 147 GLY A N 1
ATOM 1110 C CA . GLY A 1 147 ? 5.751 -3.343 2.843 1.00 93.81 147 GLY A CA 1
ATOM 1111 C C . GLY A 1 147 ? 4.592 -2.950 3.713 1.00 93.81 147 GLY A C 1
ATOM 1112 O O . GLY A 1 147 ? 3.832 -3.773 4.227 1.00 93.81 147 GLY A O 1
ATOM 1113 N N . GLY A 1 148 ? 4.465 -1.642 3.853 1.00 95.50 148 GLY A N 1
ATOM 1114 C CA . GLY A 1 148 ? 3.298 -1.022 4.422 1.00 95.50 148 GLY A CA 1
ATOM 1115 C C . GLY A 1 148 ? 3.610 0.233 5.192 1.00 95.50 148 GLY A C 1
ATOM 1116 O O . GLY A 1 148 ? 4.667 0.849 5.053 1.00 95.50 148 GLY A O 1
ATOM 1117 N N . TYR A 1 149 ? 2.661 0.606 6.036 1.00 96.38 149 TYR A N 1
ATOM 1118 C CA . TYR A 1 149 ? 2.774 1.803 6.839 1.00 96.38 149 TYR A CA 1
ATOM 1119 C C . TYR A 1 149 ? 2.030 1.688 8.159 1.00 96.38 149 TYR A C 1
ATOM 1121 O O . TYR A 1 149 ? 1.158 0.837 8.365 1.00 96.38 149 TYR A O 1
ATOM 1129 N N . THR A 1 150 ? 2.361 2.620 9.046 1.00 97.19 150 THR A N 1
ATOM 1130 C CA . THR A 1 150 ? 1.519 2.958 10.189 1.00 97.19 150 THR A CA 1
ATOM 1131 C C . THR A 1 150 ? 0.953 4.349 10.002 1.00 97.19 150 THR A C 1
ATOM 1133 O O . THR A 1 150 ? 1.602 5.214 9.412 1.00 97.19 150 THR A O 1
ATOM 1136 N N . ALA A 1 151 ? -0.260 4.564 10.493 1.00 97.81 151 ALA A N 1
ATOM 1137 C CA . ALA A 1 151 ? -0.901 5.862 10.433 1.00 97.81 151 ALA A CA 1
ATOM 1138 C C . ALA A 1 151 ? -1.625 6.190 11.733 1.00 97.81 151 ALA A C 1
ATOM 1140 O O . ALA A 1 151 ? -2.139 5.308 12.417 1.00 97.81 151 ALA A O 1
ATOM 1141 N N . THR A 1 152 ? -1.703 7.474 12.054 1.00 98.19 152 THR A N 1
ATOM 1142 C CA . THR A 1 152 ? -2.580 8.016 13.093 1.00 98.19 152 THR A CA 1
ATOM 1143 C C . THR A 1 152 ? -3.581 8.953 12.458 1.00 98.19 152 THR A C 1
ATOM 1145 O O . THR A 1 152 ? -3.215 9.700 11.553 1.00 98.19 152 THR A O 1
ATOM 1148 N N . PHE A 1 153 ? -4.814 8.957 12.950 1.00 98.62 153 PHE A N 1
ATOM 1149 C CA . PHE A 1 153 ? -5.831 9.880 12.463 1.00 98.62 153 PHE A CA 1
ATOM 1150 C C . PHE A 1 153 ? -6.961 10.084 13.470 1.00 98.62 153 PHE A C 1
ATOM 1152 O O . PHE A 1 153 ? -7.049 9.447 14.522 1.00 98.62 153 PHE A O 1
ATOM 1159 N N . THR A 1 154 ? -7.830 11.017 13.128 1.00 98.50 154 THR A N 1
ATOM 1160 C CA . THR A 1 154 ? -9.018 11.439 13.860 1.00 98.50 154 THR A CA 1
ATOM 1161 C C . THR A 1 154 ? -10.242 11.170 12.983 1.00 98.50 154 THR A C 1
ATOM 1163 O O . THR A 1 154 ? -10.111 11.082 11.767 1.00 98.50 154 THR A O 1
ATOM 1166 N N . GLY A 1 155 ? -11.430 11.010 13.566 1.00 97.75 155 GLY A N 1
ATOM 1167 C CA . GLY A 1 155 ? -12.660 10.789 12.801 1.00 97.75 155 GLY A CA 1
ATOM 1168 C C . GLY A 1 155 ? -13.721 10.028 13.584 1.00 97.75 155 GLY A C 1
ATOM 1169 O O . GLY A 1 155 ? -13.703 9.974 14.812 1.00 97.75 155 GLY A O 1
ATOM 1170 N N . SER A 1 156 ? -14.666 9.432 12.869 1.00 98.44 156 SER A N 1
ATOM 1171 C CA . SER A 1 156 ? -15.716 8.580 13.429 1.00 98.44 156 SER A CA 1
ATOM 1172 C C . SER A 1 156 ? -15.737 7.245 12.699 1.00 98.44 156 SER A C 1
ATOM 1174 O O . SER A 1 156 ? -15.835 7.225 11.477 1.00 98.44 156 SER A O 1
ATOM 1176 N N . PHE A 1 157 ? -15.644 6.137 13.438 1.00 98.56 157 PHE A N 1
ATOM 1177 C CA . PHE A 1 157 ? -15.746 4.796 12.862 1.00 98.56 157 PHE A CA 1
ATOM 1178 C C . PHE A 1 157 ? -17.213 4.467 12.566 1.00 98.56 157 PHE A C 1
ATOM 1180 O O . PHE A 1 157 ? -18.025 4.324 13.480 1.00 98.56 157 PHE A O 1
ATOM 1187 N N . THR A 1 158 ? -17.549 4.373 11.284 1.00 98.25 158 THR A N 1
ATOM 1188 C CA . THR A 1 158 ? -18.909 4.202 10.762 1.00 98.25 158 THR A CA 1
ATOM 1189 C C . THR A 1 158 ? -18.926 3.118 9.679 1.00 98.25 158 THR A C 1
ATOM 1191 O O . THR A 1 158 ? -19.148 3.433 8.512 1.00 98.25 158 THR A O 1
ATOM 1194 N N . PRO A 1 159 ? -18.715 1.835 10.037 1.00 97.75 159 PRO A N 1
ATOM 1195 C CA . PRO A 1 159 ? -18.604 0.742 9.065 1.00 97.75 159 PRO A CA 1
ATOM 1196 C C . PRO A 1 159 ? -19.908 0.454 8.301 1.00 97.75 159 PRO A C 1
ATOM 1198 O O . PRO A 1 159 ? -19.891 -0.224 7.278 1.00 97.75 159 PRO A O 1
ATOM 1201 N N . GLY A 1 160 ? -21.062 0.915 8.798 1.00 97.44 160 GLY A N 1
ATOM 1202 C CA . GLY A 1 160 ? -22.362 0.572 8.222 1.00 97.44 160 GLY A CA 1
ATOM 1203 C C . GLY A 1 160 ? -22.569 -0.946 8.190 1.00 97.44 160 GLY A C 1
ATOM 1204 O O . GLY A 1 160 ? -22.535 -1.598 9.232 1.00 97.44 160 GLY A O 1
ATOM 1205 N N . THR A 1 161 ? -22.779 -1.499 6.994 1.00 97.44 161 THR A N 1
ATOM 1206 C CA . THR A 1 161 ? -22.915 -2.946 6.749 1.00 97.44 161 THR A CA 1
ATOM 1207 C C . THR A 1 161 ? -21.608 -3.628 6.338 1.00 97.44 161 THR A C 1
ATOM 1209 O O . THR A 1 161 ? -21.610 -4.837 6.107 1.00 97.44 161 THR A O 1
ATOM 1212 N N . GLN A 1 162 ? -20.499 -2.889 6.239 1.00 97.56 162 GLN A N 1
ATOM 1213 C CA . GLN A 1 162 ? -19.216 -3.447 5.824 1.00 97.56 162 GLN A CA 1
ATOM 1214 C C . GLN A 1 162 ? -18.678 -4.419 6.885 1.00 97.56 162 GLN A C 1
ATOM 1216 O O . GLN A 1 162 ? -18.723 -4.110 8.083 1.00 97.56 162 GLN A O 1
ATOM 1221 N N . PRO A 1 163 ? -18.122 -5.578 6.485 1.00 98.19 163 PRO A N 1
ATOM 1222 C CA . PRO A 1 163 ? -17.436 -6.459 7.418 1.00 98.19 163 PRO A CA 1
ATOM 1223 C C . PRO A 1 163 ? -16.259 -5.729 8.066 1.00 98.19 163 PRO A C 1
ATOM 1225 O O . PRO A 1 163 ? -15.460 -5.099 7.382 1.00 98.19 163 PRO A O 1
ATOM 1228 N N . VAL A 1 164 ? -16.133 -5.824 9.389 1.00 98.62 164 VAL A N 1
ATOM 1229 C CA . VAL A 1 164 ? -15.022 -5.203 10.139 1.00 98.62 164 VAL A CA 1
ATOM 1230 C C . VAL A 1 164 ? -13.918 -6.196 10.500 1.00 98.62 164 VAL A C 1
ATOM 1232 O O . VAL A 1 164 ? -12.944 -5.833 11.160 1.00 98.62 164 VAL A O 1
ATOM 1235 N N . ARG A 1 165 ? -14.091 -7.467 10.124 1.00 98.69 165 ARG A N 1
ATOM 1236 C CA . ARG A 1 165 ? -13.117 -8.534 10.343 1.00 98.69 165 ARG A CA 1
ATOM 1237 C C . ARG A 1 165 ? -13.075 -9.507 9.171 1.00 98.69 165 ARG A C 1
ATOM 1239 O O . ARG A 1 165 ? -14.122 -9.801 8.598 1.00 98.69 165 ARG A O 1
ATOM 1246 N N . GLY A 1 166 ? -11.900 -10.075 8.919 1.00 96.94 166 GLY A N 1
ATOM 1247 C CA . GLY A 1 166 ? -11.699 -11.153 7.950 1.00 96.94 166 GLY A CA 1
ATOM 1248 C C . GLY A 1 166 ? -11.480 -10.663 6.520 1.00 96.94 166 GLY A C 1
ATOM 1249 O O . GLY A 1 166 ? -11.205 -9.490 6.282 1.00 96.94 166 GLY A O 1
ATOM 1250 N N . ASN A 1 167 ? -11.567 -11.585 5.563 1.00 97.50 167 ASN A N 1
ATOM 1251 C CA . ASN A 1 167 ? -11.357 -11.262 4.157 1.00 97.50 167 ASN A CA 1
ATOM 1252 C C . ASN A 1 167 ? -12.582 -10.540 3.572 1.00 97.50 167 ASN A C 1
ATOM 1254 O O . ASN A 1 167 ? -13.699 -11.046 3.685 1.00 97.50 167 ASN A O 1
ATOM 1258 N N . ILE A 1 168 ? -12.367 -9.387 2.936 1.00 97.88 168 ILE A N 1
ATOM 1259 C CA . ILE A 1 168 ? -13.432 -8.576 2.319 1.00 97.88 168 ILE A CA 1
ATOM 1260 C C . ILE A 1 168 ? -13.438 -8.647 0.784 1.00 97.88 168 ILE A C 1
ATOM 1262 O O . ILE A 1 168 ? -14.188 -7.923 0.134 1.00 97.88 168 ILE A O 1
ATOM 1266 N N . GLY A 1 169 ? -12.640 -9.547 0.208 1.00 96.69 169 GLY A N 1
ATOM 1267 C CA . GLY A 1 169 ? -12.642 -9.873 -1.212 1.00 96.69 169 GLY A CA 1
ATOM 1268 C C . GLY A 1 169 ? -11.415 -9.382 -1.973 1.00 96.69 169 GLY A C 1
ATOM 1269 O O . GLY A 1 169 ? -10.287 -9.366 -1.471 1.00 96.69 169 GLY A O 1
ATOM 1270 N N . THR A 1 170 ? -11.650 -9.045 -3.237 1.00 96.75 170 THR A N 1
ATOM 1271 C CA . THR A 1 170 ? -10.635 -8.621 -4.200 1.00 96.75 170 THR A CA 1
ATOM 1272 C C . THR A 1 170 ? -11.071 -7.315 -4.842 1.00 96.75 170 THR A C 1
ATOM 1274 O O . THR A 1 170 ? -12.214 -7.198 -5.286 1.00 96.75 170 THR A O 1
ATOM 1277 N N . PHE A 1 171 ? -10.151 -6.362 -4.914 1.00 96.81 171 PHE A N 1
ATOM 1278 C CA . PHE A 1 171 ? -10.341 -5.069 -5.550 1.00 96.81 171 PHE A CA 1
ATOM 1279 C C . PHE A 1 171 ? -9.391 -4.957 -6.736 1.00 96.81 171 PHE A C 1
ATOM 1281 O O . PHE A 1 171 ? -8.196 -5.209 -6.617 1.00 96.81 171 PHE A O 1
ATOM 1288 N N . ASN A 1 172 ? -9.939 -4.596 -7.890 1.00 96.31 172 ASN A N 1
ATOM 1289 C CA . ASN A 1 172 ? -9.153 -4.243 -9.062 1.00 96.31 172 ASN A CA 1
ATOM 1290 C C . ASN A 1 172 ? -9.016 -2.723 -9.071 1.00 96.31 172 ASN A C 1
ATOM 1292 O O . ASN A 1 172 ? -10.038 -2.049 -9.140 1.00 96.31 172 ASN A O 1
ATOM 1296 N N . TYR A 1 173 ? -7.794 -2.205 -8.989 1.00 96.75 173 TYR A N 1
ATOM 1297 C CA . TYR A 1 173 ? -7.540 -0.764 -8.956 1.00 96.75 173 TYR A CA 1
ATOM 1298 C C . TYR A 1 173 ? -7.562 -0.133 -10.353 1.00 96.75 173 TYR A C 1
ATOM 1300 O O . TYR A 1 173 ? -7.698 1.084 -10.488 1.00 96.75 173 TYR A O 1
ATOM 1308 N N . GLY A 1 174 ? -7.599 -0.959 -11.401 1.00 94.69 174 GLY A N 1
ATOM 1309 C CA . GLY A 1 174 ? -7.841 -0.532 -12.776 1.00 94.69 174 GLY A CA 1
ATOM 1310 C C . GLY A 1 174 ? -6.595 -0.050 -13.514 1.00 94.69 174 GLY A C 1
ATOM 1311 O O . GLY A 1 174 ? -6.739 0.481 -14.616 1.00 94.69 174 GLY A O 1
ATOM 1312 N N . GLY A 1 175 ? -5.409 -0.250 -12.939 1.00 94.75 175 GLY A N 1
ATOM 1313 C CA . GLY A 1 175 ? -4.136 -0.009 -13.598 1.00 94.75 175 GLY A CA 1
ATOM 1314 C C . GLY A 1 175 ? -3.914 -0.892 -14.827 1.00 94.75 175 GLY A C 1
ATOM 1315 O O . GLY A 1 175 ? -4.489 -1.979 -14.973 1.00 94.75 175 GLY A O 1
ATOM 1316 N N . THR A 1 176 ? -3.083 -0.429 -15.757 1.00 95.19 176 THR A N 1
ATOM 1317 C CA . THR A 1 176 ? -2.776 -1.137 -17.002 1.00 95.19 176 THR A CA 1
ATOM 1318 C C . THR A 1 176 ? -1.320 -0.970 -17.413 1.00 95.19 176 THR A C 1
ATOM 1320 O O . THR A 1 176 ? -0.724 0.093 -17.274 1.00 95.19 176 THR A O 1
ATOM 1323 N N . ALA A 1 177 ? -0.758 -1.993 -18.063 1.00 94.81 177 ALA A N 1
ATOM 1324 C CA . ALA A 1 177 ? 0.604 -1.904 -18.589 1.00 94.81 177 ALA A CA 1
ATOM 1325 C C . ALA A 1 177 ? 0.731 -0.780 -19.631 1.00 94.81 177 ALA A C 1
ATOM 1327 O O . ALA A 1 177 ? 1.761 -0.123 -19.707 1.00 94.81 177 ALA A O 1
ATOM 1328 N N . SER A 1 178 ? -0.324 -0.521 -20.412 1.00 95.69 178 SER A N 1
ATOM 1329 C CA . SER A 1 178 ? -0.348 0.597 -21.359 1.00 95.69 178 SER A CA 1
ATOM 1330 C C . SER A 1 178 ? -0.194 1.960 -20.693 1.00 95.69 178 SER A C 1
ATOM 1332 O O . SER A 1 178 ? 0.385 2.846 -21.312 1.00 95.69 178 SER A O 1
ATOM 1334 N N . ASP A 1 179 ? -0.708 2.129 -19.474 1.00 95.94 179 ASP A N 1
ATOM 1335 C CA . ASP A 1 179 ? -0.569 3.378 -18.731 1.00 95.94 179 ASP A CA 1
ATOM 1336 C C . ASP A 1 179 ? 0.838 3.493 -18.137 1.00 95.94 179 ASP A C 1
ATOM 1338 O O . ASP A 1 179 ? 1.532 4.469 -18.406 1.00 95.94 179 ASP A O 1
ATOM 1342 N N . VAL A 1 180 ? 1.345 2.438 -17.486 1.00 95.50 180 VAL A N 1
ATOM 1343 C CA . VAL A 1 180 ? 2.741 2.367 -17.003 1.00 95.50 180 VAL A CA 1
ATOM 1344 C C . VAL A 1 180 ? 3.747 2.733 -18.111 1.00 95.50 180 VAL A C 1
ATOM 1346 O O . VAL A 1 180 ? 4.675 3.510 -17.889 1.00 95.50 180 VAL A O 1
ATOM 1349 N N . LEU A 1 181 ? 3.520 2.278 -19.347 1.00 96.50 181 LEU A N 1
ATOM 1350 C CA . LEU A 1 181 ? 4.381 2.564 -20.503 1.00 96.50 181 LEU A CA 1
ATOM 1351 C C . LEU A 1 181 ? 4.349 4.020 -21.006 1.00 96.50 181 LEU A C 1
ATOM 1353 O O . LEU A 1 181 ? 5.140 4.377 -21.883 1.00 96.50 181 LEU A O 1
ATOM 1357 N N . LEU A 1 182 ? 3.491 4.883 -20.456 1.00 95.38 182 LEU A N 1
ATOM 1358 C CA . LEU A 1 182 ? 3.527 6.325 -20.723 1.00 95.38 182 LEU A CA 1
ATOM 1359 C C . LEU A 1 182 ? 4.718 7.023 -20.045 1.00 95.38 182 LEU A C 1
ATOM 1361 O O . LEU A 1 182 ? 5.043 8.145 -20.434 1.00 95.38 182 LEU A O 1
ATOM 1365 N N . ASN A 1 183 ? 5.401 6.353 -19.103 1.00 91.00 183 ASN A N 1
ATOM 1366 C CA . ASN A 1 183 ? 6.722 6.716 -18.569 1.00 91.00 183 ASN A CA 1
ATOM 1367 C C . ASN A 1 183 ? 6.848 8.114 -17.930 1.00 91.00 183 ASN A C 1
ATOM 1369 O O . ASN A 1 183 ? 7.960 8.612 -17.749 1.00 91.00 183 ASN A O 1
ATOM 1373 N N . SER A 1 184 ? 5.741 8.777 -17.590 1.00 92.62 184 SER A N 1
ATOM 1374 C CA . SER A 1 184 ? 5.780 10.084 -16.936 1.00 92.62 184 SER A CA 1
ATOM 1375 C C . SER A 1 184 ? 4.487 10.393 -16.191 1.00 92.62 184 SER A C 1
ATOM 1377 O O . SER A 1 184 ? 3.385 10.206 -16.713 1.00 92.62 184 SER A O 1
ATOM 1379 N N . TYR A 1 185 ? 4.612 10.949 -14.987 1.00 90.19 185 TYR A N 1
ATOM 1380 C CA . TYR A 1 185 ? 3.455 11.500 -14.292 1.00 90.19 185 TYR A CA 1
ATOM 1381 C C . TYR A 1 185 ? 2.786 12.626 -15.093 1.00 90.19 185 TYR A C 1
ATOM 1383 O O . TYR A 1 185 ? 3.438 13.446 -15.738 1.00 90.19 185 TYR A O 1
ATOM 1391 N N . GLY A 1 186 ? 1.455 12.676 -15.035 1.00 89.62 186 GLY A N 1
ATOM 1392 C CA . GLY A 1 186 ? 0.633 13.648 -15.760 1.00 89.62 186 GLY A CA 1
ATOM 1393 C C . GLY A 1 186 ? 0.195 13.189 -17.153 1.00 89.62 186 GLY A C 1
ATOM 1394 O O . GLY A 1 186 ? -0.817 13.684 -17.649 1.00 89.62 186 GLY A O 1
ATOM 1395 N N . THR A 1 187 ? 0.895 12.230 -17.768 1.00 92.19 187 THR A N 1
ATOM 1396 C CA . THR A 1 187 ? 0.365 11.467 -18.913 1.00 92.19 187 THR A CA 1
ATOM 1397 C C . THR A 1 187 ? -0.263 10.157 -18.454 1.00 92.19 187 THR A C 1
ATOM 1399 O O . THR A 1 187 ? -1.289 9.758 -19.002 1.00 92.19 187 THR A O 1
ATOM 1402 N N . GLN A 1 188 ? 0.324 9.545 -17.427 1.00 91.12 188 GLN A N 1
ATOM 1403 C CA . GLN A 1 188 ? -0.229 8.410 -16.698 1.00 91.12 188 GLN A CA 1
ATOM 1404 C C . GLN A 1 188 ? -1.493 8.786 -15.921 1.00 91.12 188 GLN A C 1
ATOM 1406 O O . GLN A 1 188 ? -1.612 9.903 -15.405 1.00 91.12 188 GLN A O 1
ATOM 1411 N N . LYS A 1 189 ? -2.428 7.842 -15.838 1.00 93.19 189 LYS A N 1
ATOM 1412 C CA . LYS A 1 189 ? -3.677 7.962 -15.085 1.00 93.19 189 LYS A CA 1
ATOM 1413 C C . LYS A 1 189 ? -3.524 7.513 -13.639 1.00 93.19 189 LYS A C 1
ATOM 1415 O O . LYS A 1 189 ? -4.177 8.120 -12.790 1.00 93.19 189 LYS A O 1
ATOM 1420 N N . GLY A 1 190 ? -2.695 6.505 -13.369 1.00 89.88 190 GLY A N 1
ATOM 1421 C CA . GLY A 1 190 ? -2.693 5.848 -12.068 1.00 89.88 190 GLY A CA 1
ATOM 1422 C C . GLY A 1 190 ? -3.905 4.933 -11.882 1.00 89.88 190 GLY A C 1
ATOM 1423 O O . GLY A 1 190 ? -4.746 4.749 -12.774 1.00 89.88 190 GLY A O 1
ATOM 1424 N N . ASP A 1 191 ? -4.055 4.445 -10.654 1.00 90.25 191 ASP A N 1
ATOM 1425 C CA . ASP A 1 191 ? -5.233 3.698 -10.227 1.00 90.25 191 ASP A CA 1
ATOM 1426 C C . ASP A 1 191 ? -6.523 4.494 -10.437 1.00 90.25 191 ASP A C 1
ATOM 1428 O O . ASP A 1 191 ? -6.724 5.588 -9.905 1.00 90.25 191 ASP A O 1
ATOM 1432 N N . THR A 1 192 ? -7.458 3.908 -11.179 1.00 92.62 192 THR A N 1
ATOM 1433 C CA . THR A 1 192 ? -8.750 4.541 -11.483 1.00 92.62 192 THR A CA 1
ATOM 1434 C C . THR A 1 192 ? -9.846 4.162 -10.492 1.00 92.62 192 THR A C 1
ATOM 1436 O O . THR A 1 192 ? -10.861 4.854 -10.394 1.00 92.62 192 THR A O 1
ATOM 1439 N N . THR A 1 193 ? -9.654 3.068 -9.754 1.00 93.44 193 THR A N 1
ATOM 1440 C CA . THR A 1 193 ? -10.630 2.507 -8.810 1.00 93.44 193 THR A CA 1
ATOM 1441 C C . THR A 1 193 ? -9.977 1.954 -7.528 1.00 93.44 193 THR A C 1
ATOM 1443 O O . THR A 1 193 ? -10.304 0.837 -7.119 1.00 93.44 193 THR A O 1
ATOM 1446 N N . PRO A 1 194 ? -9.058 2.693 -6.870 1.00 94.44 194 PRO A N 1
ATOM 1447 C CA . PRO A 1 194 ? -8.409 2.203 -5.659 1.00 94.44 194 PRO A CA 1
ATOM 1448 C C . PRO A 1 194 ? -9.423 2.016 -4.525 1.00 94.44 194 PRO A C 1
ATOM 1450 O O . PRO A 1 194 ? -10.337 2.826 -4.336 1.00 94.44 194 PRO A O 1
ATOM 1453 N N . TYR A 1 195 ? -9.261 0.945 -3.747 1.00 96.94 195 TYR A N 1
ATOM 1454 C CA . TYR A 1 195 ? -10.045 0.751 -2.534 1.00 96.94 195 TYR A CA 1
ATOM 1455 C C . TYR A 1 195 ? -9.487 1.616 -1.404 1.00 96.94 195 TYR A C 1
ATOM 1457 O O . TYR A 1 195 ? -8.358 1.432 -0.950 1.00 96.94 195 TYR A O 1
ATOM 1465 N N . ASP A 1 196 ? -10.309 2.534 -0.905 1.00 96.19 196 ASP A N 1
ATOM 1466 C CA . ASP A 1 196 ? -9.951 3.400 0.210 1.00 96.19 196 ASP A CA 1
ATOM 1467 C C . ASP A 1 196 ? -10.727 3.022 1.480 1.00 96.19 196 ASP A C 1
ATOM 1469 O O . ASP A 1 196 ? -11.923 3.286 1.634 1.00 96.19 196 ASP A O 1
ATOM 1473 N N . PHE A 1 197 ? -10.020 2.424 2.441 1.00 97.69 197 PHE A N 1
ATOM 1474 C CA . PHE A 1 197 ? -10.608 2.046 3.724 1.00 97.69 197 PHE A CA 1
ATOM 1475 C C . PHE A 1 197 ? -11.047 3.260 4.559 1.00 97.69 197 PHE A C 1
ATOM 1477 O O . PHE A 1 197 ? -11.926 3.122 5.414 1.00 97.69 197 PHE A O 1
ATOM 1484 N N . MET A 1 198 ? -10.446 4.438 4.348 1.00 97.31 198 MET A N 1
ATOM 1485 C CA . MET A 1 198 ? -10.784 5.640 5.106 1.00 97.31 198 MET A CA 1
ATOM 1486 C C . MET A 1 198 ? -12.200 6.082 4.764 1.00 97.31 198 MET A C 1
ATOM 1488 O O . MET A 1 198 ? -13.005 6.269 5.670 1.00 97.31 198 MET A O 1
ATOM 1492 N N . THR A 1 199 ? -12.538 6.168 3.478 1.00 96.62 199 THR A N 1
ATOM 1493 C CA . THR A 1 199 ? -13.909 6.470 3.040 1.00 96.62 199 THR A CA 1
ATOM 1494 C C . THR A 1 199 ? -14.881 5.307 3.252 1.00 96.62 199 THR A C 1
ATOM 1496 O O . THR A 1 199 ? -16.065 5.551 3.489 1.00 96.62 199 THR A O 1
ATOM 1499 N N . ALA A 1 200 ? -14.415 4.053 3.230 1.00 97.81 200 ALA A N 1
ATOM 1500 C CA . ALA A 1 200 ? -15.275 2.890 3.458 1.00 97.81 200 ALA A CA 1
ATOM 1501 C C . ALA A 1 200 ? -15.726 2.723 4.923 1.00 97.81 200 ALA A C 1
ATOM 1503 O O . ALA A 1 200 ? -16.851 2.286 5.172 1.00 97.81 200 ALA A O 1
ATOM 1504 N N . TYR A 1 201 ? -14.860 3.044 5.892 1.00 98.62 201 TYR A N 1
ATOM 1505 C CA . TYR A 1 201 ? -15.100 2.759 7.314 1.00 98.62 201 TYR A CA 1
ATOM 1506 C C . TYR A 1 201 ? -15.164 3.990 8.212 1.00 98.62 201 TYR A C 1
ATOM 1508 O O . TYR A 1 201 ? -15.598 3.868 9.361 1.00 98.62 201 TYR A O 1
ATOM 1516 N N . PHE A 1 202 ? -14.725 5.156 7.740 1.00 98.56 202 PHE A N 1
ATOM 1517 C CA . PHE A 1 202 ? -14.623 6.351 8.563 1.00 98.56 202 PHE A CA 1
ATOM 1518 C C . PHE A 1 202 ? -15.301 7.558 7.923 1.00 98.56 202 PHE A C 1
ATOM 1520 O O . PHE A 1 202 ? -15.384 7.729 6.712 1.00 98.56 202 PHE A O 1
ATOM 1527 N N . THR A 1 203 ? -15.776 8.443 8.788 1.00 98.19 203 THR A N 1
ATOM 1528 C CA . THR A 1 203 ? -16.294 9.763 8.426 1.00 98.19 203 THR A CA 1
ATOM 1529 C C . THR A 1 203 ? -15.566 10.835 9.229 1.00 98.19 203 THR A C 1
ATOM 1531 O O . THR A 1 203 ? -14.936 10.549 10.250 1.00 98.19 203 THR A O 1
ATOM 1534 N N . ASN A 1 204 ? -15.639 12.088 8.771 1.00 96.88 204 ASN A N 1
ATOM 1535 C CA . ASN A 1 204 ? -15.048 13.251 9.451 1.00 96.88 204 ASN A CA 1
ATOM 1536 C C . ASN A 1 204 ? -13.532 13.139 9.703 1.00 96.88 204 ASN A C 1
ATOM 1538 O O . ASN A 1 204 ? -13.025 13.641 10.703 1.00 96.88 204 ASN A O 1
ATOM 1542 N N . VAL A 1 205 ? -12.806 12.480 8.797 1.00 96.06 205 VAL A N 1
ATOM 1543 C CA . VAL A 1 205 ? -11.349 12.307 8.907 1.00 96.06 205 VAL A CA 1
ATOM 1544 C C . VAL A 1 205 ? -10.610 13.629 8.670 1.00 96.06 205 VAL A C 1
ATOM 1546 O O . VAL A 1 205 ? -9.640 13.938 9.368 1.00 96.06 205 VAL A O 1
ATOM 1549 N N . GLY A 1 206 ? -11.077 14.433 7.708 1.00 91.38 206 GLY A N 1
ATOM 1550 C CA . GLY A 1 206 ? -10.414 15.673 7.296 1.00 91.38 206 GLY A CA 1
ATOM 1551 C C . GLY A 1 206 ? -8.946 15.444 6.916 1.00 91.38 206 GLY A C 1
ATOM 1552 O O . GLY A 1 206 ? -8.594 14.398 6.382 1.00 91.38 206 GLY A O 1
ATOM 1553 N N . ASN A 1 207 ? -8.074 16.393 7.262 1.00 92.25 207 ASN A N 1
ATOM 1554 C CA . ASN A 1 207 ? -6.628 16.316 6.999 1.00 92.25 207 ASN A CA 1
ATOM 1555 C C . ASN A 1 207 ? -5.842 15.668 8.154 1.00 92.25 207 ASN A C 1
ATOM 1557 O O . ASN A 1 207 ? -4.675 15.986 8.367 1.00 92.25 207 ASN A O 1
ATOM 1561 N N . SER A 1 208 ? -6.488 14.828 8.969 1.00 95.38 208 SER A N 1
ATOM 1562 C CA . SER A 1 208 ? -5.863 14.272 10.178 1.00 95.38 208 SER A CA 1
ATOM 1563 C C . SER A 1 208 ? -5.025 13.018 9.936 1.00 95.38 208 SER A C 1
ATOM 1565 O O . SER A 1 208 ? -4.354 12.561 10.860 1.00 95.38 208 SER A O 1
ATOM 1567 N N . PHE A 1 209 ? -5.070 12.454 8.726 1.00 95.94 209 PHE A N 1
ATOM 1568 C CA . PHE A 1 209 ? -4.292 11.275 8.379 1.00 95.94 209 PHE A CA 1
ATOM 1569 C C . PHE A 1 209 ? -2.805 11.612 8.326 1.00 95.94 209 PHE A C 1
ATOM 1571 O O . PHE A 1 209 ? -2.355 12.402 7.501 1.00 95.94 209 PHE A O 1
ATOM 1578 N N . ASN A 1 210 ? -2.048 11.002 9.228 1.00 95.94 210 ASN A N 1
ATOM 1579 C CA . ASN A 1 210 ? -0.610 11.158 9.330 1.00 95.94 210 ASN A CA 1
ATOM 1580 C C . ASN A 1 210 ? 0.045 9.781 9.257 1.00 95.94 210 ASN A C 1
ATOM 1582 O O . ASN A 1 210 ? -0.326 8.899 10.027 1.00 95.94 210 ASN A O 1
ATOM 1586 N N . GLN A 1 211 ? 1.031 9.625 8.375 1.00 93.25 211 GLN A N 1
ATOM 1587 C CA . GLN A 1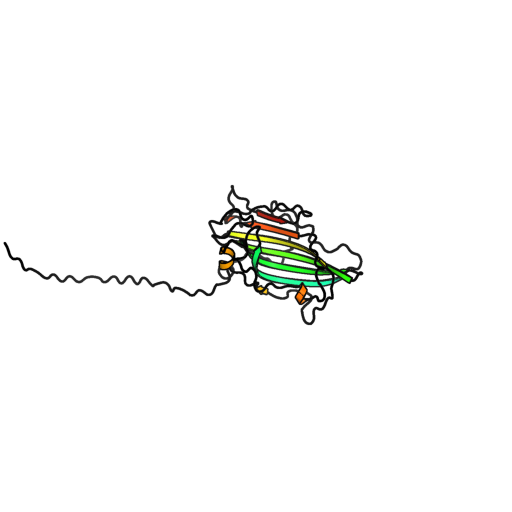 211 ? 1.733 8.372 8.100 1.00 93.25 211 GLN A CA 1
ATOM 1588 C C . GLN A 1 211 ? 3.199 8.470 8.562 1.00 93.25 211 GLN A C 1
ATOM 1590 O O . GLN A 1 211 ? 4.098 8.670 7.742 1.00 93.25 211 GLN A O 1
ATOM 1595 N N . PRO A 1 212 ? 3.466 8.388 9.880 1.00 91.50 212 PRO A N 1
ATOM 1596 C CA . PRO A 1 212 ? 4.793 8.648 10.438 1.00 91.50 212 PRO A CA 1
ATOM 1597 C C . PRO A 1 212 ? 5.838 7.593 10.072 1.00 91.50 212 PRO A C 1
ATOM 1599 O O . PRO A 1 212 ? 7.026 7.899 10.123 1.00 91.50 212 PRO A O 1
ATOM 1602 N N . HIS A 1 213 ? 5.406 6.379 9.718 1.00 93.06 213 HIS A N 1
ATOM 1603 C CA . HIS A 1 213 ? 6.284 5.264 9.365 1.00 93.06 213 HIS A CA 1
ATOM 1604 C C . HIS A 1 213 ? 5.764 4.553 8.132 1.00 93.06 213 HIS A C 1
ATOM 1606 O O . HIS A 1 213 ? 4.580 4.200 8.096 1.00 93.06 213 HIS A O 1
ATOM 1612 N N . TRP A 1 214 ? 6.633 4.342 7.149 1.00 93.25 214 TRP A N 1
ATOM 1613 C CA . TRP A 1 214 ? 6.300 3.607 5.936 1.00 93.25 214 TRP A CA 1
ATOM 1614 C C . TRP A 1 214 ? 7.535 3.088 5.215 1.00 93.25 214 TRP A C 1
ATOM 1616 O O . TRP A 1 214 ? 8.608 3.694 5.260 1.00 93.25 214 TRP A O 1
ATOM 1626 N N . GLY A 1 215 ? 7.353 1.973 4.513 1.00 92.12 215 GLY A N 1
ATOM 1627 C CA . GLY A 1 215 ? 8.403 1.373 3.712 1.00 92.12 215 GLY A CA 1
ATOM 1628 C C . GLY A 1 215 ? 7.936 0.184 2.889 1.00 92.12 215 GLY A C 1
ATOM 1629 O O . GLY A 1 215 ? 7.117 -0.611 3.349 1.00 92.12 215 GLY A O 1
ATOM 1630 N N . TRP A 1 216 ? 8.510 0.048 1.700 1.00 92.69 216 TRP A N 1
ATOM 1631 C CA . TRP A 1 216 ? 8.302 -1.055 0.772 1.00 92.69 216 TRP A CA 1
ATOM 1632 C C . TRP A 1 216 ? 9.645 -1.593 0.288 1.00 92.69 216 TRP A C 1
ATOM 1634 O O . TRP A 1 216 ? 10.596 -0.843 0.054 1.00 92.69 216 TRP A O 1
ATOM 1644 N N . ALA A 1 217 ? 9.728 -2.910 0.170 1.00 92.06 217 ALA A N 1
ATOM 1645 C CA . ALA A 1 217 ? 10.884 -3.635 -0.317 1.00 92.06 217 ALA A CA 1
ATOM 1646 C C . ALA A 1 217 ? 10.461 -4.515 -1.489 1.00 92.06 217 ALA A C 1
ATOM 1648 O O . ALA A 1 217 ? 9.598 -5.380 -1.339 1.00 92.06 217 ALA A O 1
ATOM 1649 N N . TYR A 1 218 ? 11.114 -4.314 -2.625 1.00 92.06 218 TYR A N 1
ATOM 1650 C CA . TYR A 1 218 ? 10.920 -5.054 -3.862 1.00 92.06 218 TYR A CA 1
ATOM 1651 C C . TYR A 1 218 ? 12.165 -5.884 -4.115 1.00 92.06 218 TYR A C 1
ATOM 1653 O O . TYR A 1 218 ? 13.289 -5.401 -3.957 1.00 92.06 218 TYR A O 1
ATOM 1661 N N . LYS A 1 219 ? 11.973 -7.132 -4.523 1.00 91.00 219 LYS A N 1
ATOM 1662 C CA . LYS A 1 219 ? 13.053 -8.050 -4.871 1.00 91.00 219 LYS A CA 1
ATOM 1663 C C . LYS A 1 219 ? 12.717 -8.744 -6.180 1.00 91.00 219 LYS A C 1
ATOM 1665 O O . LYS A 1 219 ? 11.682 -9.402 -6.250 1.00 91.00 219 LYS A O 1
ATOM 1670 N N . LEU A 1 220 ? 13.591 -8.609 -7.177 1.00 90.38 220 LEU A N 1
ATOM 1671 C CA . LEU A 1 220 ? 13.456 -9.302 -8.459 1.00 90.38 220 LEU A CA 1
ATOM 1672 C C . LEU A 1 220 ? 13.448 -10.819 -8.264 1.00 90.38 220 LEU A C 1
ATOM 1674 O O . LEU A 1 220 ? 14.083 -11.350 -7.351 1.00 90.38 220 LEU A O 1
ATOM 1678 N N . ASP A 1 221 ? 12.736 -11.514 -9.146 1.00 88.62 221 ASP A N 1
ATOM 1679 C CA . ASP A 1 221 ? 12.885 -12.956 -9.273 1.00 88.62 221 ASP A CA 1
ATOM 1680 C C . ASP A 1 221 ? 14.328 -13.294 -9.705 1.00 88.62 221 ASP A C 1
ATOM 1682 O O . ASP A 1 221 ? 14.859 -12.621 -10.598 1.00 88.62 221 ASP A O 1
ATOM 1686 N N . PRO A 1 222 ? 14.961 -14.337 -9.123 1.00 88.06 222 PRO A N 1
ATOM 1687 C CA . PRO A 1 222 ? 16.322 -14.753 -9.457 1.00 88.06 222 PRO A CA 1
ATOM 1688 C C . PRO A 1 222 ? 16.611 -14.906 -10.951 1.00 88.06 222 PRO A C 1
ATOM 1690 O O . PRO A 1 222 ? 17.761 -14.766 -11.360 1.00 88.06 222 PRO A O 1
ATOM 1693 N N . MET A 1 223 ? 15.601 -15.197 -11.777 1.00 87.31 223 MET A N 1
ATOM 1694 C CA . MET A 1 223 ? 15.795 -15.344 -13.218 1.00 87.31 223 MET A CA 1
ATOM 1695 C C . MET A 1 223 ? 16.125 -14.035 -13.953 1.00 87.31 223 MET A C 1
ATOM 1697 O O . MET A 1 223 ? 16.673 -14.104 -15.050 1.00 87.31 223 MET A O 1
ATOM 1701 N N . PHE A 1 224 ? 15.815 -12.877 -13.360 1.00 85.75 224 PHE A N 1
ATOM 1702 C CA . PHE A 1 224 ? 16.138 -11.546 -13.895 1.00 85.75 224 PHE A CA 1
ATOM 1703 C C . PHE A 1 224 ? 17.302 -10.877 -13.157 1.00 85.75 224 PHE A C 1
ATOM 1705 O O . PHE A 1 224 ? 17.658 -9.736 -13.446 1.00 85.75 224 PHE A O 1
ATOM 1712 N N . GLU A 1 225 ? 17.888 -11.548 -12.164 1.00 84.06 225 GLU A N 1
ATOM 1713 C CA . GLU A 1 225 ? 19.019 -10.995 -11.430 1.00 84.06 225 GLU A CA 1
ATOM 1714 C C . GLU A 1 225 ? 20.277 -11.019 -12.312 1.00 84.06 225 GLU A C 1
ATOM 1716 O O . GLU A 1 225 ? 20.753 -12.080 -12.721 1.00 84.06 225 GLU A O 1
ATOM 1721 N N . SER A 1 226 ? 20.862 -9.847 -12.576 1.00 74.75 226 SER A N 1
ATOM 1722 C CA . SER A 1 226 ? 22.203 -9.754 -13.159 1.00 74.75 226 SER A CA 1
ATOM 1723 C C . SER A 1 226 ? 23.246 -9.561 -12.056 1.00 74.75 226 SER A C 1
ATOM 1725 O O . SER A 1 226 ? 22.984 -8.940 -11.027 1.00 74.75 226 SER A O 1
ATOM 1727 N N . SER A 1 227 ? 24.483 -10.014 -12.278 1.00 67.00 227 SER A N 1
ATOM 1728 C CA . SER A 1 227 ? 25.592 -9.763 -11.340 1.00 67.00 227 SER A CA 1
ATOM 1729 C C . SER A 1 227 ? 26.007 -8.286 -11.254 1.00 67.00 227 SER A C 1
ATOM 1731 O O . SER A 1 227 ? 26.903 -7.941 -10.486 1.00 67.00 227 SER A O 1
ATOM 1733 N N . THR A 1 228 ? 25.426 -7.428 -12.094 1.00 62.91 228 THR A N 1
ATOM 1734 C CA . THR A 1 228 ? 25.808 -6.023 -12.283 1.00 62.91 228 THR A CA 1
ATOM 1735 C C . THR A 1 228 ? 24.698 -5.033 -11.942 1.00 62.91 228 THR A C 1
ATOM 1737 O O . THR A 1 228 ? 24.962 -3.832 -11.905 1.00 62.91 228 THR A O 1
ATOM 1740 N N . SER A 1 229 ? 23.475 -5.504 -11.693 1.00 64.25 229 SER A N 1
ATOM 1741 C CA . SER A 1 229 ? 22.323 -4.671 -11.365 1.00 64.25 229 SER A CA 1
ATOM 1742 C C . SER A 1 229 ? 21.907 -4.843 -9.908 1.00 64.25 229 SER A C 1
ATOM 1744 O O . SER A 1 229 ? 22.138 -5.872 -9.276 1.00 64.25 229 SER A O 1
ATOM 1746 N N . ALA A 1 230 ? 21.301 -3.796 -9.351 1.00 76.69 230 ALA A N 1
ATOM 1747 C CA . ALA A 1 230 ? 20.636 -3.910 -8.067 1.00 76.69 230 ALA A CA 1
ATOM 1748 C C . ALA A 1 230 ? 19.383 -4.781 -8.248 1.00 76.69 230 ALA A C 1
ATOM 1750 O O . ALA A 1 230 ? 18.489 -4.437 -9.022 1.00 76.69 230 ALA A O 1
ATOM 1751 N N . ASN A 1 231 ? 19.338 -5.912 -7.542 1.00 84.25 231 ASN A N 1
ATOM 1752 C CA . ASN A 1 231 ? 18.225 -6.865 -7.574 1.00 84.25 231 ASN A CA 1
ATOM 1753 C C . ASN A 1 231 ? 17.090 -6.502 -6.604 1.00 84.25 231 ASN A C 1
ATOM 1755 O O . ASN A 1 231 ? 16.109 -7.240 -6.491 1.00 84.25 231 ASN A O 1
ATOM 1759 N N . GLN A 1 232 ? 17.233 -5.390 -5.878 1.00 87.25 232 GLN A N 1
ATOM 1760 C CA . GLN A 1 232 ? 16.299 -4.943 -4.855 1.00 87.25 232 GLN A CA 1
ATOM 1761 C C . GLN A 1 232 ? 16.114 -3.435 -4.887 1.00 87.25 232 GLN A C 1
ATOM 1763 O O . GLN A 1 232 ? 17.075 -2.683 -5.047 1.00 87.25 232 GLN A O 1
ATOM 1768 N N . TRP A 1 233 ? 14.881 -3.006 -4.636 1.00 86.81 233 TRP A N 1
ATOM 1769 C CA . TRP A 1 233 ? 14.548 -1.614 -4.387 1.00 86.81 233 TRP A CA 1
ATOM 1770 C C . TRP A 1 233 ? 13.892 -1.469 -3.023 1.00 86.81 233 TRP A C 1
ATOM 1772 O O . TRP A 1 233 ? 12.961 -2.191 -2.682 1.00 86.81 233 TRP A O 1
ATOM 1782 N N . CYS A 1 234 ? 14.401 -0.526 -2.241 1.00 89.12 234 CYS A N 1
ATOM 1783 C CA . CYS A 1 234 ? 13.870 -0.186 -0.935 1.00 89.12 234 CYS A CA 1
ATOM 1784 C C . CYS A 1 234 ? 13.351 1.251 -1.023 1.00 89.12 234 CYS A C 1
ATOM 1786 O O . CYS A 1 234 ? 14.125 2.162 -1.324 1.00 89.12 234 CYS A O 1
ATOM 1788 N N . ASN A 1 235 ? 12.062 1.455 -0.769 1.00 89.31 235 ASN A N 1
ATOM 1789 C CA . ASN A 1 235 ? 11.435 2.769 -0.714 1.00 89.31 235 ASN A CA 1
ATOM 1790 C C . ASN A 1 235 ? 10.887 2.989 0.695 1.00 89.31 235 ASN A C 1
ATOM 1792 O O . ASN A 1 235 ? 9.864 2.415 1.046 1.00 89.31 235 ASN A O 1
ATOM 1796 N N . TYR A 1 236 ? 11.592 3.761 1.522 1.00 87.44 236 TYR A N 1
ATOM 1797 C CA . TYR A 1 236 ? 11.255 3.971 2.934 1.00 87.44 236 TYR A CA 1
ATOM 1798 C C . TYR A 1 236 ? 11.281 5.456 3.257 1.00 87.44 236 TYR A C 1
ATOM 1800 O O . TYR A 1 236 ? 12.024 6.230 2.646 1.00 87.44 236 TYR A O 1
ATOM 1808 N N . ASN A 1 237 ? 10.526 5.844 4.278 1.00 85.62 237 ASN A N 1
ATOM 1809 C CA . ASN A 1 237 ? 10.648 7.182 4.820 1.00 85.62 237 ASN A CA 1
ATOM 1810 C C . ASN A 1 237 ? 11.980 7.368 5.574 1.00 85.62 237 ASN A C 1
ATOM 1812 O O . ASN A 1 237 ? 12.649 6.412 5.974 1.00 85.62 237 ASN A O 1
ATOM 1816 N N . THR A 1 238 ? 12.394 8.622 5.764 1.00 72.00 238 THR A N 1
ATOM 1817 C CA . THR A 1 238 ? 13.684 8.943 6.396 1.00 72.00 238 THR A CA 1
ATOM 1818 C C . THR A 1 238 ? 13.826 8.390 7.825 1.00 72.00 238 THR A C 1
ATOM 1820 O O . THR A 1 238 ? 14.889 7.840 8.119 1.00 72.00 238 THR A O 1
ATOM 1823 N N . PRO A 1 239 ? 12.810 8.481 8.714 1.00 74.94 239 PRO A N 1
ATOM 1824 C CA . PRO A 1 239 ? 12.870 7.861 10.042 1.00 74.94 239 PRO A CA 1
ATOM 1825 C C . PRO A 1 239 ? 13.159 6.355 10.038 1.00 74.94 239 PRO A C 1
ATOM 1827 O O . PRO A 1 239 ? 13.821 5.870 10.952 1.00 74.94 239 PRO A O 1
ATOM 1830 N N . ASP A 1 240 ? 12.713 5.636 9.008 1.00 69.94 240 ASP A N 1
ATOM 1831 C CA . ASP A 1 240 ? 12.806 4.176 8.921 1.00 69.94 240 ASP A CA 1
ATOM 1832 C C . ASP A 1 240 ? 14.005 3.697 8.077 1.00 69.94 240 ASP A C 1
ATOM 1834 O O . ASP A 1 240 ? 14.057 2.548 7.636 1.00 69.94 240 ASP A O 1
ATOM 1838 N N . GLY A 1 241 ? 15.006 4.566 7.881 1.00 58.25 241 GLY A N 1
ATOM 1839 C CA . GLY A 1 241 ? 16.264 4.228 7.206 1.00 58.25 241 GLY A CA 1
ATOM 1840 C C . GLY A 1 241 ? 16.241 4.403 5.686 1.00 58.25 241 GLY A C 1
ATOM 1841 O O . GLY A 1 241 ? 17.054 3.792 4.992 1.00 58.25 241 GLY A O 1
ATOM 1842 N N . GLY A 1 242 ? 15.322 5.218 5.161 1.00 49.75 242 GLY A N 1
ATOM 1843 C CA . GLY A 1 242 ? 15.132 5.409 3.727 1.00 49.75 242 GLY A CA 1
ATOM 1844 C C . GLY A 1 242 ? 16.330 5.960 2.966 1.00 49.75 242 GLY A C 1
ATOM 1845 O O . GLY A 1 242 ? 16.675 7.131 3.086 1.00 49.75 242 GLY A O 1
ATOM 1846 N N . ASN A 1 243 ? 16.875 5.110 2.096 1.00 51.88 243 ASN A N 1
ATOM 1847 C CA . ASN A 1 243 ? 17.470 5.495 0.824 1.00 51.88 243 ASN A CA 1
ATOM 1848 C C . ASN A 1 243 ? 16.593 4.893 -0.274 1.00 51.88 243 ASN A C 1
ATOM 1850 O O . ASN A 1 243 ? 16.484 3.669 -0.345 1.00 51.88 243 ASN A O 1
ATOM 1854 N N . SER A 1 244 ? 15.997 5.723 -1.131 1.00 55.28 244 SER A N 1
ATOM 1855 C CA . SER A 1 244 ? 15.374 5.248 -2.368 1.00 55.28 244 SER A CA 1
ATOM 1856 C C . SER A 1 244 ? 16.475 4.644 -3.246 1.00 55.28 244 SER A C 1
ATOM 1858 O O . SER A 1 244 ? 17.312 5.362 -3.792 1.00 55.28 244 SER A O 1
ATOM 1860 N N . GLY A 1 245 ? 16.538 3.312 -3.297 1.00 55.88 245 GLY A N 1
ATOM 1861 C CA . GLY A 1 245 ? 17.479 2.580 -4.150 1.00 55.88 245 GLY A CA 1
ATOM 1862 C C . GLY A 1 245 ? 17.030 2.556 -5.616 1.00 55.88 245 GLY A C 1
ATOM 1863 O O . GLY A 1 245 ? 16.230 3.381 -6.047 1.00 55.88 245 GLY A O 1
ATOM 1864 N N . ASN A 1 246 ? 17.474 1.552 -6.371 1.00 53.66 246 ASN A N 1
ATOM 1865 C CA . ASN A 1 246 ? 16.993 1.289 -7.728 1.00 53.66 246 ASN A CA 1
ATOM 1866 C C . ASN A 1 246 ? 16.936 -0.229 -7.980 1.00 53.66 246 ASN A C 1
ATOM 1868 O O . ASN A 1 246 ? 17.760 -0.937 -7.413 1.00 53.66 246 ASN A O 1
ATOM 1872 N N . ILE A 1 247 ? 16.023 -0.713 -8.828 1.00 56.06 247 ILE A N 1
ATOM 1873 C CA . ILE A 1 247 ? 15.965 -2.098 -9.315 1.00 56.06 247 ILE A CA 1
ATOM 1874 C C . ILE A 1 247 ? 16.067 -2.103 -10.842 1.00 56.06 247 ILE A C 1
ATOM 1876 O O . ILE A 1 247 ? 15.354 -1.364 -11.523 1.00 56.06 247 ILE A O 1
ATOM 1880 N N . LYS A 1 248 ? 16.993 -2.894 -11.390 1.00 64.69 248 LYS A N 1
ATOM 1881 C CA . LYS A 1 248 ? 17.265 -2.915 -12.836 1.00 64.69 248 LYS A CA 1
ATOM 1882 C C . LYS A 1 248 ? 17.419 -4.343 -13.336 1.00 64.69 248 LYS A C 1
ATOM 1884 O O . LYS A 1 248 ? 18.126 -5.127 -12.698 1.00 64.69 248 LYS A O 1
ATOM 1889 N N . THR A 1 249 ? 16.822 -4.636 -14.485 1.00 51.12 249 THR A N 1
ATOM 1890 C CA . THR A 1 249 ? 17.170 -5.804 -15.306 1.00 51.12 249 THR A CA 1
ATOM 1891 C C . THR A 1 249 ? 18.204 -5.434 -16.348 1.00 51.12 249 THR A C 1
ATOM 1893 O O . THR A 1 249 ? 17.950 -4.442 -17.076 1.00 51.12 249 THR A O 1
#

Secondary structure (DSSP, 8-state):
--------------------------------TTTT--S-----TT-----S--TTSPP-TT-S----TT-EEEEEEEEEEEEEEEE-SSSEEEEEEEEEEEEEEE-TTS-EEEEEEEEEEEEE-TTPBPTTSS-B-SS-EEEEEEEEEEEEE-SEE--TTS-SEEEEEEEE----HHHHTT-SBTTB---SS---HHHHHEES-TT--EEEEEEEEEEE-GGG--TTS--EEEEE-GGGT--------

Sequence (249 aa):
MTRILSAATISCLLVLSVITTSGILGNGSVANAFSIRDDKPHFGPNTHFDKRNVGTCPAQNFLTAPNVKGAKTILDITYLAQNDEDSGIGAYWALDRIHEHLTVWQFPNGTFYAVKQYDGIFITPQGATDPAGTTTQTESSFGTMVGGYTATFTGSFTPGTQPVRGNIGTFNYGGTASDVLLNSYGTQKGDTTPYDFMTAYFTNVGNSFNQPHWGWAYKLDPMFESSTSANQWCNYNTPDGGNSGNIKT